Protein AF-A0A7G2CQ67-F1 (afdb_monomer)

Foldseek 3Di:
DDDLCPCVVVLVVLVVVLVVVVVVVVVVLVVVLVVCCVLQVLADADPPFDGCLLLVLVVDPQLVVLSVVLVVLVVPCVVCVVVNVVSSVVSNVVNVVSRVVLVVLQVVLCVLQVVCCVLQVLQDDGFASCLVVDPVNVVLSVVLVVCVVPCVVCVVVNVVSSVVNNVVRVVNVVVVVCLVDVDPCPPPPPPPPPDDDDDDDDDDDDDDDDDDDDDDDPDPPDRSDRRRPPPPVVVSVVSVVVSSVSSCPRCVVVCVVDVPPDDDDDDDDDDDDDDDDDDDD

Secondary structure (DSSP, 8-state):
---S-TTHHHHHHHHHHHHHHHHHHHHHHHHHHHHHHHH-TT--PPTTPPPTTTTTTTT-HHHHHHHHHHHHHTTSHHHHHHHHHHHHHHHHHHHHHHHHHHHHHHHHHHHHHHHHHHH-GGG-SS--TTGGG-HHHHHHHHHHHHHTTSTTTSHHHHHHHHHHHHHHHHHHHHHHHHHHS-------------------PPPPPP---PPP------------PPTT-----HHHHHHHHHHHHHHHTSHHHHTTT------------------------

pLDDT: mean 75.33, std 25.79, range [27.64, 98.69]

Organism: NCBI:txid59799

Solvent-accessible surface area (backbone atoms only — not comparable to full-atom values): 17373 Å² total; per-residue (Å²): 137,82,79,99,60,90,46,54,72,57,42,51,54,38,52,50,51,47,49,54,52,50,51,50,55,51,51,53,44,52,51,54,34,50,53,50,38,71,75,40,73,82,61,60,79,59,89,90,48,74,57,52,51,36,54,39,47,85,74,32,67,66,49,51,50,41,52,51,52,41,61,62,41,60,76,47,46,86,86,28,46,70,61,43,51,53,40,51,51,50,44,31,48,50,51,46,53,39,42,52,51,34,52,52,48,38,49,59,60,44,42,68,53,53,48,48,39,69,77,39,63,67,36,50,99,69,57,32,90,58,54,93,76,33,68,68,52,52,53,42,51,53,50,42,61,61,40,61,77,48,48,86,84,31,44,66,61,44,49,55,41,46,49,53,41,24,52,51,33,47,50,48,28,51,52,51,48,46,70,77,44,65,83,75,79,68,70,76,77,81,71,87,75,80,84,80,83,90,81,84,89,80,87,79,84,92,81,93,78,88,81,86,91,73,88,78,78,87,70,85,77,79,70,78,70,62,59,46,61,80,74,72,49,68,63,58,54,49,41,51,53,51,38,55,49,52,62,64,68,42,63,81,55,48,56,74,74,53,72,76,80,74,81,81,83,82,73,89,88,79,90,78,84,88,82,89,82,84,87,90,135

Sequence (281 aa):
MEDPVKNADEIKAVEEKLKDRADELADEKIHAEDEVLAKYPFVEKPRGAPMLPTLGVPEDEEFNKLAKQHDDLAQDPEKNAEALKAVEDAMNDRVRELADKAADDEQKAAEPQRELMREYPMCGVDPSPAIPRDAEFAELSGKRDALLTDPEKNADEIRDVEEAMHDRANELAARDKRRRRPSAHLKPKAADMSMVEDDEVAELPDEDGGLPDQPLKREAQETPCLAGTDMKDPYYEQLEALRDALIAEDPRQERARYPLRGGADEGPRRATQGRRREGGG

Mean predicted aligned error: 15.57 Å

Structure (mmCIF, N/CA/C/O backbone):
data_AF-A0A7G2CQ67-F1
#
_entry.id   AF-A0A7G2CQ67-F1
#
loop_
_atom_site.group_PDB
_atom_site.id
_atom_site.type_symbol
_atom_site.label_atom_id
_atom_site.label_alt_id
_atom_site.label_comp_id
_atom_site.label_asym_id
_atom_site.label_entity_id
_atom_site.label_seq_id
_atom_site.pdbx_PDB_ins_code
_atom_site.Cartn_x
_atom_site.Cartn_y
_atom_site.Cartn_z
_atom_site.occupancy
_atom_site.B_iso_or_equiv
_atom_site.auth_seq_id
_atom_site.auth_comp_id
_atom_site.auth_asym_id
_atom_site.auth_atom_id
_atom_site.pdbx_PDB_model_num
ATOM 1 N N . MET A 1 1 ? 33.902 -34.067 -12.176 1.00 35.59 1 MET A N 1
ATOM 2 C CA . MET A 1 1 ? 32.812 -33.198 -12.660 1.00 35.59 1 MET A CA 1
ATOM 3 C C . MET A 1 1 ? 31.756 -33.286 -11.576 1.00 35.59 1 MET A C 1
ATOM 5 O O . MET A 1 1 ? 31.107 -34.313 -11.490 1.00 35.59 1 MET A O 1
ATOM 9 N N . GLU A 1 2 ? 31.756 -32.346 -10.632 1.00 38.09 2 GLU A N 1
ATOM 10 C CA . GLU A 1 2 ? 30.784 -32.319 -9.526 1.00 38.09 2 GLU A CA 1
ATOM 11 C C . GLU A 1 2 ? 29.585 -31.454 -9.932 1.00 38.09 2 GLU A C 1
ATOM 13 O O . GLU A 1 2 ? 29.771 -30.412 -10.563 1.00 38.09 2 GLU A O 1
ATOM 18 N N . ASP A 1 3 ? 28.388 -31.933 -9.597 1.00 42.53 3 ASP A N 1
ATOM 19 C CA . ASP A 1 3 ? 27.072 -31.461 -10.038 1.00 42.53 3 ASP A CA 1
ATOM 20 C C . ASP A 1 3 ? 26.731 -29.991 -9.696 1.00 42.53 3 ASP A C 1
ATOM 22 O O . ASP A 1 3 ? 27.131 -29.480 -8.645 1.00 42.53 3 ASP A O 1
ATOM 26 N N . PRO A 1 4 ? 25.923 -29.306 -10.534 1.00 45.31 4 PRO A N 1
ATOM 27 C CA . PRO A 1 4 ? 25.616 -27.878 -10.422 1.00 45.31 4 PRO A CA 1
ATOM 28 C C . PRO A 1 4 ? 24.385 -27.563 -9.539 1.00 45.31 4 PRO A C 1
ATOM 30 O O . PRO A 1 4 ? 23.535 -26.777 -9.949 1.00 45.31 4 PRO A O 1
ATOM 33 N N . VAL A 1 5 ? 24.247 -28.185 -8.358 1.00 57.03 5 VAL A N 1
ATOM 34 C CA . VAL A 1 5 ? 23.017 -28.108 -7.525 1.00 57.03 5 VAL A CA 1
ATOM 35 C C . VAL A 1 5 ? 23.323 -28.094 -6.010 1.00 57.03 5 VAL A C 1
ATOM 37 O O . VAL A 1 5 ? 22.621 -28.721 -5.226 1.00 57.03 5 VAL A O 1
ATOM 40 N N . LYS A 1 6 ? 24.401 -27.444 -5.546 1.00 65.94 6 LYS A N 1
ATOM 41 C CA . LYS A 1 6 ? 24.837 -27.608 -4.137 1.00 65.94 6 LYS A CA 1
ATOM 42 C C . LYS A 1 6 ? 23.857 -27.038 -3.091 1.00 65.94 6 LYS A C 1
ATOM 44 O O . LYS A 1 6 ? 23.768 -27.617 -2.017 1.00 65.94 6 LYS A O 1
ATOM 49 N N . ASN A 1 7 ? 23.061 -26.016 -3.429 1.00 69.81 7 ASN A N 1
ATOM 50 C CA . ASN A 1 7 ? 22.185 -25.330 -2.462 1.00 69.81 7 ASN A CA 1
ATOM 51 C C . ASN A 1 7 ? 20.678 -25.518 -2.728 1.00 69.81 7 ASN A C 1
ATOM 53 O O . ASN A 1 7 ? 19.864 -24.896 -2.054 1.00 69.81 7 ASN A O 1
ATOM 57 N N . ALA A 1 8 ? 20.260 -26.331 -3.709 1.00 80.31 8 ALA A N 1
ATOM 58 C CA . ALA A 1 8 ? 18.844 -26.365 -4.109 1.00 80.31 8 ALA A CA 1
ATOM 59 C C . ALA A 1 8 ? 17.910 -26.894 -3.013 1.00 80.31 8 ALA A C 1
ATOM 61 O O . ALA A 1 8 ? 16.816 -26.359 -2.835 1.00 80.31 8 ALA A O 1
ATOM 62 N N . ASP A 1 9 ? 18.341 -27.912 -2.265 1.00 85.12 9 ASP A N 1
ATOM 63 C CA . ASP A 1 9 ? 17.561 -28.445 -1.146 1.00 85.12 9 ASP A CA 1
ATOM 64 C C . ASP A 1 9 ? 17.455 -27.422 -0.002 1.00 85.12 9 ASP A C 1
ATOM 66 O O . ASP A 1 9 ? 16.394 -27.283 0.606 1.00 85.12 9 ASP A O 1
ATOM 70 N N . GLU A 1 10 ? 18.520 -26.654 0.249 1.00 85.12 10 GLU A N 1
ATOM 71 C CA . GLU A 1 10 ? 18.540 -25.595 1.265 1.00 85.12 10 GLU A CA 1
ATOM 72 C C . GLU A 1 10 ? 17.666 -24.404 0.864 1.00 85.12 10 GLU A C 1
ATOM 74 O O . GLU A 1 10 ? 16.864 -23.938 1.671 1.00 85.12 10 GLU A O 1
ATOM 79 N N . ILE A 1 11 ? 17.750 -23.962 -0.396 1.00 82.38 11 ILE A N 1
ATOM 80 C CA . ILE A 1 11 ? 16.884 -22.912 -0.950 1.00 82.38 11 ILE A CA 1
ATOM 81 C C . ILE A 1 11 ? 15.423 -23.331 -0.808 1.00 82.38 11 ILE A C 1
ATOM 83 O O . ILE A 1 11 ? 14.623 -22.571 -0.271 1.00 82.38 11 ILE A O 1
ATOM 87 N N . LYS A 1 12 ? 15.084 -24.561 -1.207 1.00 88.12 12 LYS A N 1
ATOM 88 C CA . LYS A 1 12 ? 13.719 -25.077 -1.091 1.00 88.12 12 LYS A CA 1
ATOM 89 C C . LYS A 1 12 ? 13.241 -25.119 0.363 1.00 88.12 12 LYS A C 1
ATOM 91 O O . LYS A 1 12 ? 12.097 -24.771 0.635 1.00 88.12 12 LYS A O 1
ATOM 96 N N . ALA A 1 13 ? 14.102 -25.522 1.296 1.00 90.50 13 ALA A N 1
ATOM 97 C CA . ALA A 1 13 ? 13.762 -25.540 2.716 1.00 90.50 13 ALA A CA 1
ATOM 98 C C . ALA A 1 13 ? 13.526 -24.127 3.279 1.00 90.50 13 ALA A C 1
ATOM 100 O O . ALA A 1 13 ? 12.645 -23.937 4.116 1.00 90.50 13 ALA A O 1
ATOM 101 N N . VAL A 1 14 ? 14.294 -23.126 2.835 1.00 88.62 14 VAL A N 1
ATOM 102 C CA . VAL A 1 14 ? 14.071 -21.721 3.217 1.00 88.62 14 VAL A CA 1
ATOM 103 C C . VAL A 1 14 ? 12.793 -21.173 2.576 1.00 88.62 14 VAL A C 1
ATOM 105 O O . VAL A 1 14 ? 12.040 -20.473 3.244 1.00 88.62 14 VAL A O 1
ATOM 108 N N . GLU A 1 15 ? 12.503 -21.525 1.323 1.00 87.25 15 GLU A N 1
ATOM 109 C CA . GLU A 1 15 ? 11.255 -21.154 0.642 1.00 87.25 15 GLU A CA 1
ATOM 110 C C . GLU A 1 15 ? 10.010 -21.754 1.312 1.00 87.25 15 GLU A C 1
ATOM 112 O O . GLU A 1 15 ? 9.002 -21.061 1.429 1.00 87.25 15 GLU A O 1
ATOM 117 N N . GLU A 1 16 ? 10.072 -23.000 1.798 1.00 90.75 16 GLU A N 1
ATOM 118 C CA . GLU A 1 16 ? 8.996 -23.580 2.618 1.00 90.75 16 GLU A CA 1
ATOM 119 C C . GLU A 1 16 ? 8.790 -22.782 3.908 1.00 90.75 16 GLU A C 1
ATOM 121 O O . GLU A 1 16 ? 7.665 -22.390 4.194 1.00 90.75 16 GLU A O 1
ATOM 126 N N . LYS A 1 17 ? 9.864 -22.434 4.628 1.00 90.12 17 LYS A N 1
ATOM 127 C CA . LYS A 1 17 ? 9.758 -21.606 5.844 1.00 90.12 17 LYS A CA 1
ATOM 128 C C . LYS A 1 17 ? 9.200 -20.212 5.574 1.00 90.12 17 LYS A C 1
ATOM 130 O O . LYS A 1 17 ? 8.448 -19.695 6.391 1.00 90.12 17 LYS A O 1
ATOM 135 N N . LEU A 1 18 ? 9.576 -19.595 4.452 1.00 86.75 18 LEU A N 1
ATOM 136 C CA . LEU A 1 18 ? 9.012 -18.311 4.030 1.00 86.75 18 LEU A CA 1
ATOM 137 C C . LEU A 1 18 ? 7.510 -18.436 3.796 1.00 86.75 18 LEU A C 1
ATOM 139 O O . LEU A 1 18 ? 6.750 -17.583 4.241 1.00 86.75 18 LEU A O 1
ATOM 143 N N . LYS A 1 19 ? 7.077 -19.507 3.127 1.00 86.50 19 LYS A N 1
ATOM 144 C CA . LYS A 1 19 ? 5.658 -19.761 2.900 1.00 86.50 19 LYS A CA 1
ATOM 145 C C . LYS A 1 19 ? 4.912 -19.985 4.216 1.00 86.50 19 LYS A C 1
ATOM 147 O O . LYS A 1 19 ? 3.903 -19.327 4.433 1.00 86.50 19 LYS A O 1
ATOM 152 N N . ASP A 1 20 ? 5.425 -20.852 5.085 1.00 91.00 20 ASP A N 1
ATOM 153 C CA . ASP A 1 20 ? 4.810 -21.132 6.384 1.00 91.00 20 ASP A CA 1
ATOM 154 C C . ASP A 1 20 ? 4.690 -19.843 7.215 1.00 91.00 20 ASP A C 1
ATOM 156 O O . ASP A 1 20 ? 3.624 -19.553 7.750 1.00 91.00 20 ASP A O 1
ATOM 160 N N . ARG A 1 21 ? 5.736 -19.001 7.241 1.00 90.56 21 ARG A N 1
ATOM 161 C CA . ARG A 1 21 ? 5.689 -17.709 7.943 1.00 90.56 21 ARG A CA 1
ATOM 162 C C . ARG A 1 21 ? 4.703 -16.726 7.307 1.00 90.56 21 ARG A C 1
ATOM 164 O O . ARG A 1 21 ? 4.068 -15.961 8.024 1.00 90.56 21 ARG A O 1
ATOM 171 N N . ALA A 1 22 ? 4.565 -16.724 5.982 1.00 86.62 22 ALA A N 1
ATOM 172 C CA . ALA A 1 22 ? 3.570 -15.895 5.306 1.00 86.62 22 ALA A CA 1
ATOM 173 C C . ALA A 1 22 ? 2.136 -16.326 5.654 1.00 86.62 22 ALA A C 1
ATOM 175 O O . ALA A 1 22 ? 1.288 -15.461 5.876 1.00 86.62 22 ALA A O 1
ATOM 176 N N . ASP A 1 23 ? 1.883 -17.635 5.732 1.00 86.25 23 ASP A N 1
ATOM 177 C CA . ASP A 1 23 ? 0.590 -18.188 6.146 1.00 86.25 23 ASP A CA 1
ATOM 178 C C . ASP A 1 23 ? 0.301 -17.828 7.622 1.00 86.25 23 ASP A C 1
ATOM 180 O O . ASP A 1 23 ? -0.772 -17.308 7.923 1.00 86.25 23 ASP A O 1
ATOM 184 N N . GLU A 1 24 ? 1.284 -17.968 8.522 1.00 90.31 24 GLU A N 1
ATOM 185 C CA . GLU A 1 24 ? 1.169 -17.527 9.925 1.00 90.31 24 GLU A CA 1
ATOM 186 C C . GLU A 1 24 ? 0.834 -16.033 10.046 1.00 90.31 24 GLU A C 1
ATOM 188 O O . GLU A 1 24 ? -0.078 -15.659 10.778 1.00 90.31 24 GLU A O 1
ATOM 193 N N . LEU A 1 25 ? 1.538 -15.165 9.311 1.00 88.56 25 LEU A N 1
ATOM 194 C CA . LEU A 1 25 ? 1.291 -13.719 9.326 1.00 88.56 25 LEU A CA 1
ATOM 195 C C . LEU A 1 25 ? -0.100 -13.361 8.782 1.00 88.56 25 LEU A C 1
ATOM 197 O O . LEU A 1 25 ? -0.711 -12.386 9.228 1.00 88.56 25 LEU A O 1
ATOM 201 N N . ALA A 1 26 ? -0.606 -14.118 7.806 1.00 88.56 26 ALA A N 1
ATOM 202 C CA . ALA A 1 26 ? -1.959 -13.934 7.298 1.00 88.56 26 ALA A CA 1
ATOM 203 C C . ALA A 1 26 ? -3.002 -14.305 8.364 1.00 88.56 26 ALA A C 1
ATOM 205 O O . ALA A 1 26 ? -3.930 -13.527 8.595 1.00 88.56 26 ALA A O 1
ATOM 206 N N . ASP A 1 27 ? -2.812 -15.431 9.054 1.00 91.62 27 ASP A N 1
ATOM 207 C CA . ASP A 1 27 ? -3.679 -15.862 10.153 1.00 91.62 27 ASP A CA 1
ATOM 208 C C . ASP A 1 27 ? -3.632 -14.873 11.331 1.00 91.62 27 ASP A C 1
ATOM 210 O O . ASP A 1 27 ? -4.679 -14.506 11.863 1.00 91.62 27 ASP A O 1
ATOM 214 N N . GLU A 1 28 ? -2.450 -14.359 11.694 1.00 91.94 28 GLU A N 1
ATOM 215 C CA . GLU A 1 28 ? -2.284 -13.308 12.711 1.00 91.94 28 GLU A CA 1
ATOM 216 C C . GLU A 1 28 ? -3.112 -12.055 12.365 1.00 91.94 28 GLU A C 1
ATOM 218 O O . GLU A 1 28 ? -3.808 -11.510 13.225 1.00 91.94 28 GLU A O 1
ATOM 223 N N . LYS A 1 29 ? -3.106 -11.619 11.096 1.00 90.62 29 LYS A N 1
ATOM 224 C CA . LYS A 1 29 ? -3.916 -10.475 10.639 1.00 90.62 29 LYS A CA 1
ATOM 225 C C . LYS A 1 29 ? -5.416 -10.760 10.663 1.00 90.62 29 LYS A C 1
ATOM 227 O O . LYS A 1 29 ? -6.188 -9.869 11.009 1.00 90.62 29 LYS A O 1
ATOM 232 N N . ILE A 1 30 ? -5.838 -11.970 10.299 1.00 94.06 30 ILE A N 1
ATOM 233 C CA . ILE A 1 30 ? -7.250 -12.369 10.379 1.00 94.06 30 ILE A CA 1
ATOM 234 C C . ILE A 1 30 ? -7.710 -12.353 11.835 1.00 94.06 30 ILE A C 1
ATOM 236 O O . ILE A 1 30 ? -8.715 -11.719 12.149 1.00 94.06 30 ILE A O 1
ATOM 240 N N . HIS A 1 31 ? -6.937 -12.964 12.730 1.00 94.88 31 HIS A N 1
ATOM 241 C CA . HIS A 1 31 ? -7.246 -12.983 14.154 1.00 94.88 31 HIS A CA 1
ATOM 242 C C . HIS A 1 31 ? -7.296 -11.580 14.762 1.00 94.88 31 HIS A C 1
ATOM 244 O O . HIS A 1 31 ? -8.241 -11.274 15.484 1.00 94.88 31 HIS A O 1
ATOM 250 N N . ALA A 1 32 ? -6.344 -10.706 14.433 1.00 93.94 32 ALA A N 1
ATOM 251 C CA . ALA A 1 32 ? -6.354 -9.332 14.924 1.00 93.94 32 ALA A CA 1
ATOM 252 C C . ALA A 1 32 ? -7.574 -8.531 14.421 1.00 93.94 32 ALA A C 1
ATOM 254 O O . ALA A 1 32 ? -8.130 -7.728 15.170 1.00 93.94 32 ALA A O 1
ATOM 255 N N . GLU A 1 33 ? -8.035 -8.749 13.183 1.00 95.88 33 GLU A N 1
ATOM 256 C CA . GLU A 1 33 ? -9.277 -8.127 12.699 1.00 95.88 33 GLU A CA 1
ATOM 257 C C . GLU A 1 33 ? -10.510 -8.679 13.427 1.00 95.88 33 GLU A C 1
ATOM 259 O O . GLU A 1 33 ? -11.343 -7.900 13.896 1.00 95.88 33 GLU A O 1
ATOM 264 N N . ASP A 1 34 ? -10.597 -10.001 13.585 1.00 96.94 34 ASP A N 1
ATOM 265 C CA . ASP A 1 34 ? -11.690 -10.659 14.302 1.00 96.94 34 ASP A CA 1
ATOM 266 C C . ASP A 1 34 ? -11.777 -10.197 15.765 1.00 96.94 34 ASP A C 1
ATOM 268 O O . ASP A 1 34 ? -12.876 -9.979 16.274 1.00 96.94 34 ASP A O 1
ATOM 272 N N . GLU A 1 35 ? -10.645 -9.997 16.448 1.00 97.00 35 GLU A N 1
ATOM 273 C CA . GLU A 1 35 ? -10.606 -9.481 17.822 1.00 97.00 35 GLU A CA 1
ATOM 274 C C . GLU A 1 35 ? -11.174 -8.059 17.925 1.00 97.00 35 GLU A C 1
ATOM 276 O O . GLU A 1 35 ? -11.986 -7.779 18.816 1.00 97.00 35 GLU A O 1
ATOM 281 N N . VAL A 1 36 ? -10.798 -7.169 16.998 1.00 97.00 36 VAL A N 1
ATOM 282 C CA . VAL A 1 36 ? -11.329 -5.799 16.951 1.00 97.00 36 VAL A CA 1
ATOM 283 C C . VAL A 1 36 ? -12.834 -5.820 16.695 1.00 97.00 36 VAL A C 1
ATOM 285 O O . VAL A 1 36 ? -13.577 -5.154 17.415 1.00 97.00 36 VAL A O 1
ATOM 288 N N . LEU A 1 37 ? -13.306 -6.609 15.726 1.00 96.94 37 LEU A N 1
ATOM 289 C CA . LEU A 1 37 ? -14.727 -6.680 15.369 1.00 96.94 37 LEU A CA 1
ATOM 290 C C . LEU A 1 37 ? -15.576 -7.402 16.423 1.00 96.94 37 LEU A C 1
ATOM 292 O O . LEU A 1 37 ? -16.738 -7.049 16.626 1.00 96.94 37 LEU A O 1
ATOM 296 N N . ALA A 1 38 ? -15.015 -8.381 17.134 1.00 97.69 38 ALA A N 1
ATOM 297 C CA . ALA A 1 38 ? -15.691 -9.036 18.248 1.00 97.69 38 ALA A CA 1
ATOM 298 C C . ALA A 1 38 ? -15.908 -8.071 19.421 1.00 97.69 38 ALA A C 1
ATOM 300 O O . ALA A 1 38 ? -16.958 -8.115 20.067 1.00 97.69 38 ALA A O 1
ATOM 301 N N . LYS A 1 39 ? -14.931 -7.194 19.694 1.00 97.38 39 LYS A N 1
ATOM 302 C CA . LYS A 1 39 ? -15.038 -6.185 20.754 1.00 97.38 39 LYS A CA 1
ATOM 303 C C . LYS A 1 39 ? -15.892 -4.987 20.330 1.00 97.38 39 LYS A C 1
ATOM 305 O O . LYS A 1 39 ? -16.696 -4.501 21.123 1.00 97.38 39 LYS A O 1
ATOM 310 N N . TYR A 1 40 ? -15.753 -4.550 19.082 1.00 97.81 40 TYR A N 1
ATOM 311 C CA . TYR A 1 40 ? -16.398 -3.363 18.525 1.00 97.81 40 TYR A CA 1
ATOM 312 C C . TYR A 1 40 ? -17.164 -3.706 17.235 1.00 97.81 40 TYR A C 1
ATOM 314 O O . TYR A 1 40 ? -16.739 -3.340 16.140 1.00 97.81 40 TYR A O 1
ATOM 322 N N . PRO A 1 41 ? -18.328 -4.378 17.332 1.00 97.12 41 PRO A N 1
ATOM 323 C CA . PRO A 1 41 ? -19.070 -4.871 16.164 1.00 97.12 41 PRO A CA 1
ATOM 324 C C . PRO A 1 41 ? -19.684 -3.771 15.283 1.00 97.12 41 PRO A C 1
ATOM 326 O O . PRO A 1 41 ? -20.178 -4.066 14.199 1.00 97.12 41 PRO A O 1
ATOM 329 N N . PHE A 1 42 ? -19.686 -2.516 15.744 1.00 97.06 42 PHE A N 1
ATOM 330 C CA . PHE A 1 42 ? -20.116 -1.338 14.979 1.00 97.06 42 PHE A CA 1
ATOM 331 C C . PHE A 1 42 ? -18.997 -0.744 14.110 1.00 97.06 42 PHE A C 1
ATOM 333 O O . PHE A 1 42 ? -19.259 0.190 13.352 1.00 97.06 42 PHE A O 1
ATOM 340 N N . VAL A 1 43 ? -17.753 -1.218 14.253 1.00 97.81 43 VAL A N 1
ATOM 341 C CA . VAL A 1 43 ? -16.630 -0.747 13.440 1.00 97.81 43 VAL A CA 1
ATOM 342 C C . VAL A 1 43 ? -16.767 -1.319 12.035 1.00 97.81 43 VAL A C 1
ATOM 344 O O . VAL A 1 43 ? -16.767 -2.530 11.824 1.00 97.81 43 VAL A O 1
ATOM 347 N N . GLU A 1 44 ? -16.875 -0.427 11.060 1.00 94.25 44 GLU A N 1
ATOM 348 C CA . GLU A 1 44 ? -17.050 -0.745 9.656 1.00 94.25 44 GLU A CA 1
ATOM 349 C C . GLU A 1 44 ? -15.792 -0.398 8.867 1.00 94.25 44 GLU A C 1
ATOM 351 O O . GLU A 1 44 ? -15.341 0.747 8.800 1.00 94.25 44 GLU A O 1
ATOM 356 N N . LYS A 1 45 ? -15.255 -1.406 8.185 1.00 92.38 45 LYS A N 1
ATOM 357 C CA . LYS A 1 45 ? -14.143 -1.236 7.258 1.00 92.38 45 LYS A CA 1
ATOM 358 C C . LYS A 1 45 ? -14.654 -0.712 5.909 1.00 92.38 45 LYS A C 1
ATOM 360 O O . LYS A 1 45 ? -15.512 -1.366 5.303 1.00 92.38 45 LYS A O 1
ATOM 365 N N . PRO A 1 46 ? -14.119 0.402 5.375 1.00 93.31 46 PRO A N 1
ATOM 366 C CA . PRO A 1 46 ? -14.524 0.910 4.071 1.00 93.31 46 PRO A CA 1
ATOM 367 C C . PRO A 1 46 ? -14.379 -0.144 2.967 1.00 93.31 46 PRO A C 1
ATOM 369 O O . PRO A 1 46 ? -13.457 -0.969 2.953 1.00 93.31 46 PRO A O 1
ATOM 372 N N . ARG A 1 47 ? -15.312 -0.135 2.009 1.00 91.44 47 ARG A N 1
ATOM 373 C CA . ARG A 1 47 ? -15.293 -1.091 0.898 1.00 91.44 47 ARG A CA 1
ATOM 374 C C . ARG A 1 47 ? -14.041 -0.871 0.049 1.00 91.44 47 ARG A C 1
ATOM 376 O O . ARG A 1 47 ? -13.833 0.216 -0.469 1.00 91.44 47 ARG A O 1
ATOM 383 N N . GLY A 1 48 ? -13.267 -1.934 -0.150 1.00 90.25 48 GLY A N 1
ATOM 384 C CA . GLY A 1 48 ? -12.016 -1.885 -0.910 1.00 90.25 48 GLY A CA 1
ATOM 385 C C . GLY A 1 48 ? -10.790 -1.512 -0.076 1.00 90.25 48 GLY A C 1
ATOM 386 O O . GLY A 1 48 ? -9.685 -1.690 -0.568 1.00 90.25 48 GLY A O 1
ATOM 387 N N . ALA A 1 49 ? -10.961 -1.082 1.180 1.00 93.44 49 ALA A N 1
ATOM 388 C CA . ALA A 1 49 ? -9.832 -0.842 2.070 1.00 93.44 49 ALA A CA 1
ATOM 389 C C . ALA A 1 49 ? -9.173 -2.164 2.523 1.00 93.44 49 ALA A C 1
ATOM 391 O O . ALA A 1 49 ? -9.885 -3.173 2.692 1.00 93.44 49 ALA A O 1
ATOM 392 N N . PRO A 1 50 ? -7.848 -2.166 2.769 1.00 93.44 50 PRO A N 1
ATOM 393 C CA . PRO A 1 50 ? -7.143 -3.261 3.433 1.00 93.44 50 PRO A CA 1
ATOM 394 C C . PRO A 1 50 ? -7.742 -3.620 4.796 1.00 93.44 50 PRO A C 1
ATOM 396 O O . PRO A 1 50 ? -8.523 -2.852 5.348 1.00 93.44 50 PRO A O 1
ATOM 399 N N . MET A 1 51 ? -7.364 -4.786 5.328 1.00 94.50 51 MET A N 1
ATOM 400 C CA . MET A 1 51 ? -7.747 -5.281 6.661 1.00 94.50 51 MET A CA 1
ATOM 401 C C . MET A 1 51 ? -7.445 -4.268 7.775 1.00 94.50 51 MET A C 1
ATOM 403 O O . MET A 1 51 ? -6.462 -3.534 7.667 1.00 94.50 51 MET A O 1
ATOM 407 N N . LEU A 1 52 ? -8.227 -4.252 8.863 1.00 96.12 52 LEU A N 1
ATOM 408 C CA . LEU A 1 52 ? -8.042 -3.280 9.961 1.00 96.12 52 LEU A CA 1
ATOM 409 C C . LEU A 1 52 ? -6.605 -3.288 10.536 1.00 96.12 52 LEU A C 1
ATOM 411 O O . LEU A 1 52 ? -6.033 -2.208 10.692 1.00 96.12 52 LEU A O 1
ATOM 415 N N . PRO A 1 53 ? -5.952 -4.449 10.752 1.00 94.56 53 PRO A N 1
ATOM 416 C CA . PRO A 1 53 ? -4.548 -4.496 11.175 1.00 94.56 53 PRO A CA 1
ATOM 417 C C . PRO A 1 53 ? -3.567 -4.007 10.106 1.00 94.56 53 PRO A C 1
ATOM 419 O O . PRO A 1 53 ? -2.512 -3.477 10.420 1.00 94.56 53 PRO A O 1
ATOM 422 N N . THR A 1 54 ? -3.910 -4.144 8.823 1.00 93.06 54 THR A N 1
ATOM 423 C CA . THR A 1 54 ? -3.092 -3.586 7.728 1.00 93.06 54 THR A CA 1
ATOM 424 C C . THR A 1 54 ? -3.227 -2.062 7.676 1.00 93.06 54 THR A C 1
ATOM 426 O O . THR A 1 54 ? -2.271 -1.375 7.350 1.00 93.06 54 THR A O 1
ATOM 429 N N . LEU A 1 55 ? -4.374 -1.511 8.074 1.00 94.19 55 LEU A N 1
ATOM 430 C CA . LEU A 1 55 ? -4.552 -0.071 8.275 1.00 94.19 55 LEU A CA 1
ATOM 431 C C . LEU A 1 55 ? -3.891 0.454 9.567 1.00 94.19 55 LEU A C 1
ATOM 433 O O . LEU A 1 55 ? -3.917 1.660 9.802 1.00 94.19 55 LEU A O 1
ATOM 437 N N . GLY A 1 56 ? -3.322 -0.423 10.404 1.00 94.50 56 GLY A N 1
ATOM 438 C CA . GLY A 1 56 ? -2.733 -0.065 11.699 1.00 94.50 56 GLY A CA 1
ATOM 439 C C . GLY A 1 56 ? -3.761 0.318 12.766 1.00 94.50 56 GLY A C 1
ATOM 440 O O . GLY A 1 56 ? -3.425 1.016 13.716 1.00 94.50 56 GLY A O 1
ATOM 441 N N . VAL A 1 57 ? -5.027 -0.089 12.607 1.00 95.88 57 VAL A N 1
ATOM 442 C CA . VAL A 1 57 ? -6.111 0.237 13.553 1.00 95.88 57 VAL A CA 1
ATOM 443 C C . VAL A 1 57 ? -5.834 -0.271 14.977 1.00 95.88 57 VAL A C 1
ATOM 445 O O . VAL A 1 57 ? -6.065 0.500 15.908 1.00 95.88 57 VAL A O 1
ATOM 448 N N . PRO A 1 58 ? -5.333 -1.508 15.198 1.00 93.62 58 PRO A N 1
ATOM 449 C CA . PRO A 1 58 ? -5.014 -1.981 16.547 1.00 93.62 58 PRO A CA 1
ATOM 450 C C . PRO A 1 58 ? -3.945 -1.129 17.250 1.00 93.62 58 PRO A C 1
ATOM 452 O O . PRO A 1 58 ? -3.993 -0.960 18.469 1.00 93.62 58 PRO A O 1
ATOM 455 N N . GLU A 1 59 ? -3.000 -0.560 16.499 1.00 94.19 59 GLU A N 1
ATOM 456 C CA . GLU A 1 59 ? -1.904 0.266 17.014 1.00 94.19 59 GLU A CA 1
ATOM 457 C C . GLU A 1 59 ? -2.223 1.771 17.036 1.00 94.19 59 GLU A C 1
ATOM 459 O O . GLU A 1 59 ? -1.504 2.537 17.681 1.00 94.19 59 GLU A O 1
ATOM 464 N N . ASP A 1 60 ? -3.289 2.219 16.366 1.00 97.75 60 ASP A N 1
ATOM 465 C CA . ASP A 1 60 ? -3.623 3.638 16.243 1.00 97.75 60 ASP A CA 1
ATOM 466 C C . ASP A 1 60 ? -3.999 4.245 17.604 1.00 97.75 60 ASP A C 1
ATOM 468 O O . ASP A 1 60 ? -4.939 3.824 18.285 1.00 97.75 60 ASP A O 1
ATOM 472 N N . GLU A 1 61 ? -3.242 5.259 18.028 1.00 98.00 61 GLU A N 1
ATOM 473 C CA . GLU A 1 61 ? -3.403 5.876 19.349 1.00 98.00 61 GLU A CA 1
ATOM 474 C C . GLU A 1 61 ? -4.770 6.555 19.515 1.00 98.00 61 GLU A C 1
ATOM 476 O O . GLU A 1 61 ? -5.356 6.541 20.602 1.00 98.00 61 GLU A O 1
ATOM 481 N N . GLU A 1 62 ? -5.286 7.160 18.443 1.00 98.06 62 GLU A N 1
ATOM 482 C CA . GLU A 1 62 ? -6.561 7.872 18.453 1.00 98.06 62 GLU A CA 1
ATOM 483 C C . GLU A 1 62 ? -7.736 6.895 18.521 1.00 98.06 62 GLU A C 1
ATOM 485 O O . GLU A 1 62 ? -8.602 7.046 19.388 1.00 98.06 62 GLU A O 1
ATOM 490 N N . PHE A 1 63 ? -7.716 5.839 17.706 1.00 98.38 63 PHE A N 1
ATOM 491 C CA . PHE A 1 63 ? -8.672 4.742 17.784 1.00 98.38 63 PHE A CA 1
ATOM 492 C C . PHE A 1 63 ? -8.679 4.112 19.179 1.00 98.38 63 PHE A C 1
ATOM 494 O O . PHE A 1 63 ? -9.738 3.990 19.787 1.00 98.38 63 PHE A O 1
ATOM 501 N N . ASN A 1 64 ? -7.510 3.800 19.748 1.00 98.25 64 ASN A N 1
ATOM 502 C CA . ASN A 1 64 ? -7.406 3.216 21.088 1.00 98.25 64 ASN A CA 1
ATOM 503 C C . ASN A 1 64 ? -7.933 4.143 22.197 1.00 98.25 64 ASN A C 1
ATOM 505 O O . ASN A 1 64 ? -8.527 3.689 23.182 1.00 98.25 64 ASN A O 1
ATOM 509 N N . LYS A 1 65 ? -7.761 5.460 22.049 1.00 98.62 65 LYS A N 1
ATOM 510 C CA . LYS A 1 65 ? -8.338 6.445 22.970 1.00 98.62 65 LYS A CA 1
ATOM 511 C C . LYS A 1 65 ? -9.867 6.472 22.883 1.00 98.62 65 LYS A C 1
ATOM 513 O O . LYS A 1 65 ? -10.523 6.516 23.926 1.00 98.62 65 LYS A O 1
ATOM 518 N N . LEU A 1 66 ? -10.423 6.439 21.673 1.00 98.62 66 LEU A N 1
ATOM 519 C CA . LEU A 1 66 ? -11.869 6.385 21.442 1.00 98.62 66 LEU A CA 1
ATOM 520 C C . LEU A 1 66 ? -12.463 5.058 21.934 1.00 98.62 66 LEU A C 1
ATOM 522 O O . LEU A 1 66 ? -13.472 5.067 22.630 1.00 98.62 66 LEU A O 1
ATOM 526 N N . ALA A 1 67 ? -11.783 3.944 21.675 1.00 98.19 67 ALA A N 1
ATOM 527 C CA . ALA A 1 67 ? -12.131 2.609 22.150 1.00 98.19 67 ALA A CA 1
ATOM 528 C C . ALA A 1 67 ? -12.225 2.556 23.684 1.00 98.19 67 ALA A C 1
ATOM 530 O O . ALA A 1 67 ? -13.192 2.039 24.240 1.00 98.19 67 ALA A O 1
ATOM 531 N N . LYS A 1 68 ? -11.274 3.180 24.390 1.00 98.50 68 LYS A N 1
ATOM 532 C CA . LYS A 1 68 ? -11.339 3.314 25.852 1.00 98.50 68 LYS A CA 1
ATOM 533 C C . LYS A 1 68 ? -12.523 4.172 26.312 1.00 98.50 68 LYS A C 1
ATOM 535 O O . LYS A 1 68 ? -13.184 3.830 27.287 1.00 98.50 68 LYS A O 1
ATOM 540 N N . GLN A 1 69 ? -12.789 5.286 25.630 1.00 98.44 69 GLN A N 1
ATOM 541 C CA . GLN A 1 69 ? -13.943 6.134 25.937 1.00 98.44 69 GLN A CA 1
ATOM 542 C C . GLN A 1 69 ? -15.267 5.386 25.709 1.00 98.44 69 GLN A C 1
ATOM 544 O O . GLN A 1 69 ? -16.195 5.543 26.502 1.00 98.44 69 GLN A O 1
ATOM 549 N N . HIS A 1 70 ? -15.353 4.570 24.657 1.00 98.50 70 HIS A N 1
ATOM 550 C CA . HIS A 1 70 ? -16.491 3.688 24.400 1.00 98.50 70 HIS A CA 1
ATOM 551 C C . HIS A 1 70 ? -16.673 2.678 25.536 1.00 98.50 70 HIS A C 1
ATOM 553 O O . HIS A 1 70 ? -17.751 2.646 26.126 1.00 98.50 70 HIS A O 1
ATOM 559 N N . ASP A 1 71 ? -15.609 1.960 25.919 1.00 98.38 71 ASP A N 1
ATOM 560 C CA . ASP A 1 71 ? -15.629 0.983 27.017 1.00 98.38 71 ASP A CA 1
ATOM 561 C C . ASP A 1 71 ? -16.135 1.611 28.340 1.00 98.38 71 ASP A C 1
ATOM 563 O O . ASP A 1 71 ? -16.919 0.997 29.069 1.00 98.38 71 ASP A O 1
ATOM 567 N N . ASP A 1 72 ? -15.728 2.850 28.647 1.00 98.31 72 ASP A N 1
ATOM 568 C CA . ASP A 1 72 ? -16.175 3.584 29.840 1.00 98.31 72 ASP A CA 1
ATOM 569 C C . ASP A 1 72 ? -17.664 3.982 29.755 1.00 98.31 72 ASP A C 1
ATOM 571 O O . ASP A 1 72 ? -18.415 3.821 30.721 1.00 98.31 72 ASP A O 1
ATOM 575 N N . LEU A 1 73 ? -18.121 4.481 28.599 1.00 98.06 73 LEU A N 1
ATOM 576 C CA . LEU A 1 73 ? -19.519 4.877 28.384 1.00 98.06 73 LEU A CA 1
ATOM 577 C C . LEU A 1 73 ? -20.471 3.672 28.352 1.00 98.06 73 LEU A C 1
ATOM 579 O O . LEU A 1 73 ? -21.613 3.780 28.814 1.00 98.06 73 LEU A O 1
ATOM 583 N N . ALA A 1 74 ? -20.000 2.524 27.861 1.00 96.94 74 ALA A N 1
ATOM 584 C CA . ALA A 1 74 ? -20.764 1.286 27.734 1.00 96.94 74 ALA A CA 1
ATOM 585 C C . ALA A 1 74 ? -21.150 0.661 29.088 1.00 96.94 74 ALA A C 1
ATOM 587 O O . ALA A 1 74 ? -21.988 -0.240 29.129 1.00 96.94 74 ALA A O 1
ATOM 588 N N . GLN A 1 75 ? -20.601 1.155 30.205 1.00 97.31 75 GLN A N 1
ATOM 589 C CA . GLN A 1 75 ? -20.994 0.732 31.555 1.00 97.31 75 GLN A CA 1
ATOM 590 C C . GLN A 1 75 ? -22.427 1.158 31.932 1.00 97.31 75 GLN A C 1
ATOM 592 O O . GLN A 1 75 ? -23.056 0.495 32.757 1.00 97.31 75 GLN A O 1
ATOM 597 N N . ASP A 1 76 ? -22.953 2.241 31.344 1.00 96.94 76 ASP A N 1
ATOM 598 C CA . ASP A 1 76 ? -24.338 2.713 31.538 1.00 96.94 76 ASP A CA 1
ATOM 599 C C . ASP A 1 76 ? -24.941 3.193 30.197 1.00 96.94 76 ASP A C 1
ATOM 601 O O . ASP A 1 76 ? -25.067 4.398 29.944 1.00 96.94 76 ASP A O 1
ATOM 605 N N . PRO A 1 77 ? -25.283 2.257 29.290 1.00 94.69 77 PRO A N 1
ATOM 606 C CA . PRO A 1 77 ? -25.603 2.582 27.902 1.00 94.69 77 PRO A CA 1
ATOM 607 C C . PRO A 1 77 ? -26.926 3.336 27.745 1.00 94.69 77 PRO A C 1
ATOM 609 O O . PRO A 1 77 ? -27.066 4.140 26.827 1.00 94.69 77 PRO A O 1
ATOM 612 N N . GLU A 1 78 ? -27.890 3.136 28.649 1.00 96.06 78 GLU A N 1
ATOM 613 C CA . GLU A 1 78 ? -29.179 3.837 28.602 1.00 96.06 78 GLU A CA 1
ATOM 614 C C . GLU A 1 78 ? -29.013 5.342 28.843 1.00 96.06 78 GLU A C 1
ATOM 616 O O . GLU A 1 78 ? -29.657 6.153 28.177 1.00 96.06 78 GLU A O 1
ATOM 621 N N . LYS A 1 79 ? -28.126 5.730 29.770 1.00 97.06 79 LYS A N 1
ATOM 622 C CA . LYS A 1 79 ? -27.841 7.146 30.049 1.00 97.06 79 LYS A CA 1
ATOM 623 C C . LYS A 1 79 ? -26.873 7.763 29.050 1.00 97.06 79 LYS A C 1
ATOM 625 O O . LYS A 1 79 ? -26.933 8.968 28.820 1.00 97.06 79 LYS A O 1
ATOM 630 N N . ASN A 1 80 ? -26.003 6.944 28.466 1.00 97.38 80 ASN A N 1
ATOM 631 C CA . ASN A 1 80 ? -24.929 7.391 27.587 1.00 97.38 80 ASN A CA 1
ATOM 632 C C . ASN A 1 80 ? -25.233 7.192 26.097 1.00 97.38 80 ASN A C 1
ATOM 634 O O . ASN A 1 80 ? -24.329 7.360 25.289 1.00 97.38 80 ASN A O 1
ATOM 638 N N . ALA A 1 81 ? -26.468 6.866 25.707 1.00 97.75 81 ALA A N 1
ATOM 639 C CA . ALA A 1 81 ? -26.808 6.468 24.337 1.00 97.75 81 ALA A CA 1
ATOM 640 C C . ALA A 1 81 ? -26.320 7.448 23.249 1.00 97.75 81 ALA A C 1
ATOM 642 O O . ALA A 1 81 ? -25.728 7.025 22.258 1.00 97.75 81 ALA A O 1
ATOM 643 N N . GLU A 1 82 ? -26.519 8.759 23.432 1.00 98.00 82 GLU A N 1
ATOM 644 C CA . GLU A 1 82 ? -26.044 9.765 22.467 1.00 98.00 82 GLU A CA 1
ATOM 645 C C . GLU A 1 82 ? -24.512 9.861 22.428 1.00 98.00 82 GLU A C 1
ATOM 647 O O . GLU A 1 82 ? -23.927 9.991 21.355 1.00 98.00 82 GLU A O 1
ATOM 652 N N . ALA A 1 83 ? -23.857 9.764 23.588 1.00 98.00 83 ALA A N 1
ATOM 653 C CA . ALA A 1 83 ? -22.401 9.812 23.692 1.00 98.00 83 ALA A CA 1
ATOM 654 C C . ALA A 1 83 ? -21.740 8.544 23.128 1.00 98.00 83 ALA A C 1
ATOM 656 O O . ALA A 1 83 ? -20.688 8.644 22.502 1.00 98.00 83 ALA A O 1
ATOM 657 N N . LEU A 1 84 ? -22.370 7.378 23.315 1.00 98.44 84 LEU A N 1
ATOM 658 C CA . LEU A 1 84 ? -21.966 6.109 22.714 1.00 98.44 84 LEU A CA 1
ATOM 659 C C . LEU A 1 84 ? -22.024 6.204 21.199 1.00 98.44 84 LEU A C 1
ATOM 661 O O . LEU A 1 84 ? -21.013 6.005 20.542 1.00 98.44 84 LEU A O 1
ATOM 665 N N . LYS A 1 85 ? -23.162 6.631 20.650 1.00 98.38 85 LYS A N 1
ATOM 666 C CA . LYS A 1 85 ? -23.282 6.809 19.205 1.00 98.38 85 LYS A CA 1
ATOM 667 C C . LYS A 1 85 ? -22.221 7.770 18.655 1.00 98.38 85 LYS A C 1
ATOM 669 O O . LYS A 1 85 ? -21.599 7.481 17.643 1.00 98.38 85 LYS A O 1
ATOM 674 N N . ALA A 1 86 ? -21.974 8.886 19.342 1.00 98.56 86 ALA A N 1
ATOM 675 C CA . ALA A 1 86 ? -20.962 9.848 18.917 1.00 98.56 86 ALA A CA 1
ATOM 676 C C . ALA A 1 86 ? -19.535 9.269 18.920 1.00 98.56 86 ALA A C 1
ATOM 678 O O . ALA A 1 86 ? -18.760 9.578 18.018 1.00 98.56 86 ALA A O 1
ATOM 679 N N . VAL A 1 87 ? -19.170 8.441 19.910 1.00 98.62 87 VAL A N 1
ATOM 680 C CA . VAL A 1 87 ? -17.846 7.796 19.923 1.00 98.62 87 VAL A CA 1
ATOM 681 C C . VAL A 1 87 ? -17.761 6.651 18.907 1.00 98.62 87 VAL A C 1
ATOM 683 O O . VAL A 1 87 ? -16.717 6.492 18.286 1.00 98.62 87 VAL A O 1
ATOM 686 N N . GLU A 1 88 ? -18.849 5.914 18.665 1.00 98.56 88 GLU A N 1
ATOM 687 C CA . GLU A 1 88 ? -18.931 4.884 17.617 1.00 98.56 88 GLU A CA 1
ATOM 688 C C . GLU A 1 88 ? -18.768 5.489 16.214 1.00 98.56 88 GLU A C 1
ATOM 690 O O . GLU A 1 88 ? -17.997 4.977 15.398 1.00 98.56 88 GLU A O 1
ATOM 695 N N . ASP A 1 89 ? -19.436 6.616 15.951 1.00 98.56 89 ASP A N 1
ATOM 696 C CA . ASP A 1 89 ? -19.284 7.384 14.713 1.00 98.56 89 ASP A CA 1
ATOM 697 C C . ASP A 1 89 ? -17.835 7.890 14.568 1.00 98.56 89 ASP A C 1
ATOM 699 O O . ASP A 1 89 ? -17.226 7.707 13.515 1.00 98.56 89 ASP A O 1
ATOM 703 N N . ALA A 1 90 ? -17.236 8.423 15.642 1.00 98.62 90 ALA A N 1
ATOM 704 C CA . ALA A 1 90 ? -15.849 8.898 15.632 1.00 98.62 90 ALA A CA 1
ATOM 705 C C . ALA A 1 90 ? -14.819 7.775 15.403 1.00 98.62 90 ALA A C 1
ATOM 707 O O . ALA A 1 90 ? -13.830 7.981 14.702 1.00 98.62 90 ALA A O 1
ATOM 708 N N . MET A 1 91 ? -15.038 6.578 15.959 1.00 98.69 91 MET A N 1
ATOM 709 C CA . MET A 1 91 ? -14.183 5.412 15.694 1.00 98.69 91 MET A CA 1
ATOM 710 C C . MET A 1 91 ? -14.246 5.008 14.219 1.00 98.69 91 MET A C 1
ATOM 712 O O . MET A 1 91 ? -13.216 4.728 13.611 1.00 98.69 91 MET A O 1
ATOM 716 N N . ASN A 1 92 ? -15.442 5.022 13.629 1.00 98.50 92 ASN A N 1
ATOM 717 C CA . ASN A 1 92 ? -15.627 4.740 12.208 1.00 98.50 92 ASN A CA 1
ATOM 718 C C . ASN A 1 92 ? -15.006 5.811 11.306 1.00 98.50 92 ASN A C 1
ATOM 720 O O . ASN A 1 92 ? -14.394 5.475 10.292 1.00 98.50 92 ASN A O 1
ATOM 724 N N . ASP A 1 93 ? -15.123 7.086 11.673 1.00 98.44 93 ASP A N 1
ATOM 725 C CA . ASP A 1 93 ? -14.452 8.176 10.966 1.00 98.44 93 ASP A CA 1
ATOM 726 C C . ASP A 1 93 ? -12.933 8.006 11.014 1.00 98.44 93 ASP A C 1
ATOM 72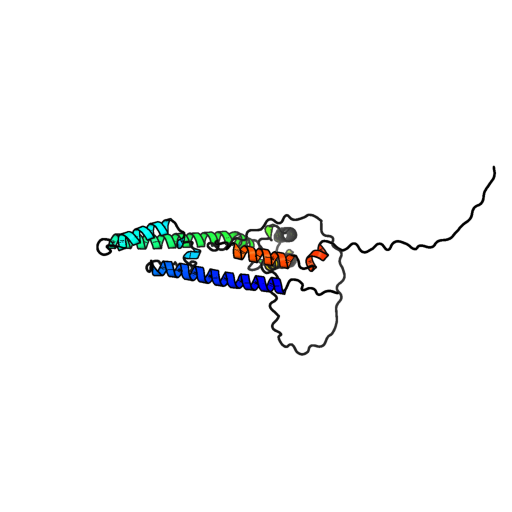8 O O . ASP A 1 93 ? -12.280 8.108 9.977 1.00 98.44 93 ASP A O 1
ATOM 732 N N . ARG A 1 94 ? -12.374 7.608 12.163 1.00 98.25 94 ARG A N 1
ATOM 733 C CA . ARG A 1 94 ? -10.940 7.329 12.270 1.00 98.25 94 ARG A CA 1
ATOM 734 C C . ARG A 1 94 ? -10.491 6.183 11.359 1.00 98.25 94 ARG A C 1
ATOM 736 O O . ARG A 1 94 ? -9.460 6.288 10.699 1.00 98.25 94 ARG A O 1
ATOM 743 N N . VAL A 1 95 ? -11.269 5.102 11.269 1.00 98.31 95 VAL A N 1
ATOM 744 C CA . VAL A 1 95 ? -10.976 3.994 10.340 1.00 98.31 95 VAL A CA 1
ATOM 745 C C . VAL A 1 95 ? -11.044 4.457 8.878 1.00 98.31 95 VAL A C 1
ATOM 747 O O . VAL A 1 95 ? -10.210 4.041 8.071 1.00 98.31 95 VAL A O 1
ATOM 750 N N . ARG A 1 96 ? -11.989 5.340 8.523 1.00 98.31 96 ARG A N 1
ATOM 751 C CA . ARG A 1 96 ? -12.068 5.943 7.178 1.00 98.31 96 ARG A CA 1
ATOM 752 C C . ARG A 1 96 ? -10.850 6.809 6.874 1.00 98.31 96 ARG A C 1
ATOM 754 O O . ARG A 1 96 ? -10.264 6.639 5.814 1.00 98.31 96 ARG A O 1
ATOM 761 N N . GLU A 1 97 ? -10.423 7.657 7.807 1.00 97.94 97 GLU A N 1
ATOM 762 C CA . GLU A 1 97 ? -9.216 8.479 7.650 1.00 97.94 97 GLU A CA 1
ATOM 763 C C . GLU A 1 97 ? -7.963 7.628 7.403 1.00 97.94 97 GLU A C 1
ATOM 765 O O . GLU A 1 97 ? -7.155 7.944 6.528 1.00 97.94 97 GLU A O 1
ATOM 770 N N . LEU A 1 98 ? -7.802 6.531 8.153 1.00 97.25 98 LEU A N 1
ATOM 771 C CA . LEU A 1 98 ? -6.687 5.599 7.964 1.00 97.25 98 LEU A CA 1
ATOM 772 C C . LEU A 1 98 ? -6.751 4.913 6.593 1.00 97.25 98 LEU A C 1
ATOM 774 O O . LEU A 1 98 ? -5.723 4.769 5.931 1.00 97.25 98 LEU A O 1
ATOM 778 N N . ALA A 1 99 ? -7.947 4.527 6.144 1.00 96.75 99 ALA A N 1
ATOM 779 C CA . ALA A 1 99 ? -8.149 3.945 4.821 1.00 96.75 99 ALA A CA 1
ATOM 780 C C . ALA A 1 99 ? -7.849 4.937 3.685 1.00 96.75 99 ALA A C 1
ATOM 782 O O . ALA A 1 99 ? -7.164 4.570 2.731 1.00 96.75 99 ALA A O 1
ATOM 783 N N . ASP A 1 100 ? -8.312 6.183 3.798 1.00 96.62 100 ASP A N 1
ATOM 784 C CA . ASP A 1 100 ? -8.058 7.239 2.813 1.00 96.62 100 ASP A CA 1
ATOM 785 C C . ASP A 1 100 ? -6.560 7.549 2.724 1.00 96.62 100 ASP A C 1
ATOM 787 O O . ASP A 1 100 ? -5.994 7.610 1.633 1.00 96.62 100 ASP A O 1
ATOM 791 N N . LYS A 1 101 ? -5.882 7.643 3.874 1.00 95.31 101 LYS A N 1
ATOM 792 C CA . LYS A 1 101 ? -4.429 7.819 3.921 1.00 95.31 101 LYS A CA 1
ATOM 793 C C . LYS A 1 101 ? -3.692 6.659 3.245 1.00 95.31 101 LYS A C 1
ATOM 795 O O . LYS A 1 101 ? -2.768 6.901 2.472 1.00 95.31 101 LYS A O 1
ATOM 800 N N . ALA A 1 102 ? -4.094 5.415 3.510 1.00 92.69 102 ALA A N 1
ATOM 801 C CA . ALA A 1 102 ? -3.484 4.247 2.878 1.00 92.69 102 ALA A CA 1
ATOM 802 C C . ALA A 1 102 ? -3.673 4.259 1.350 1.00 92.69 102 ALA A C 1
ATOM 804 O O . ALA A 1 102 ? -2.730 3.964 0.616 1.00 92.69 102 ALA A O 1
ATOM 805 N N . ALA A 1 103 ? -4.854 4.656 0.866 1.00 93.06 103 ALA A N 1
ATOM 806 C CA . ALA A 1 103 ? -5.127 4.794 -0.564 1.00 93.06 103 ALA A CA 1
ATOM 807 C C . ALA A 1 103 ? -4.288 5.909 -1.216 1.00 93.06 103 ALA A C 1
ATOM 809 O O . ALA A 1 103 ? -3.736 5.714 -2.301 1.00 93.06 103 ALA A O 1
ATOM 810 N N . ASP A 1 104 ? -4.146 7.056 -0.547 1.00 94.69 104 ASP A N 1
ATOM 811 C CA . ASP A 1 104 ? -3.291 8.154 -1.003 1.00 94.69 104 ASP A CA 1
ATOM 812 C C . ASP A 1 104 ? -1.820 7.731 -1.086 1.00 94.69 104 ASP A C 1
ATOM 814 O O . ASP A 1 104 ? -1.117 8.072 -2.042 1.00 94.69 104 ASP A O 1
ATOM 818 N N . ASP A 1 105 ? -1.336 6.993 -0.089 1.00 91.12 105 ASP A N 1
ATOM 819 C CA . ASP A 1 105 ? 0.045 6.523 -0.045 1.00 91.12 105 ASP A CA 1
ATOM 820 C C . ASP A 1 105 ? 0.308 5.445 -1.112 1.00 91.12 105 ASP A C 1
ATOM 822 O O . ASP A 1 105 ? 1.333 5.506 -1.794 1.00 91.12 105 ASP A O 1
ATOM 826 N N . GLU A 1 106 ? -0.641 4.534 -1.362 1.00 89.81 106 GLU A N 1
ATOM 827 C CA . GLU A 1 106 ? -0.585 3.596 -2.494 1.00 89.81 106 GLU A CA 1
ATOM 828 C C . GLU A 1 106 ? -0.572 4.333 -3.842 1.00 89.81 106 GLU A C 1
ATOM 830 O O . GLU A 1 106 ? 0.218 4.007 -4.734 1.00 89.81 106 GLU A O 1
ATOM 835 N N . GLN A 1 107 ? -1.402 5.368 -3.997 1.00 91.12 107 GLN A N 1
ATOM 836 C CA . GLN A 1 107 ? -1.417 6.173 -5.212 1.00 91.12 107 GLN A CA 1
ATOM 837 C C . GLN A 1 107 ? -0.063 6.848 -5.450 1.00 91.12 107 GLN A C 1
ATOM 839 O O . GLN A 1 107 ? 0.472 6.730 -6.554 1.00 91.12 107 GLN A O 1
ATOM 844 N N . LYS A 1 108 ? 0.506 7.508 -4.434 1.00 91.88 108 LYS A N 1
ATOM 845 C CA . LYS A 1 108 ? 1.835 8.140 -4.519 1.00 91.88 108 LYS A CA 1
ATOM 846 C C . LYS A 1 108 ? 2.927 7.118 -4.827 1.00 91.88 108 LYS A C 1
ATOM 848 O O . LYS A 1 108 ? 3.806 7.389 -5.640 1.00 91.88 108 LYS A O 1
ATOM 853 N N . ALA A 1 109 ? 2.864 5.933 -4.223 1.00 88.31 109 ALA A N 1
ATOM 854 C CA . ALA A 1 109 ? 3.797 4.846 -4.499 1.00 88.31 109 ALA A CA 1
ATOM 855 C C . ALA A 1 109 ? 3.731 4.373 -5.964 1.00 88.31 109 ALA A C 1
ATOM 857 O O . ALA A 1 109 ? 4.758 4.026 -6.549 1.00 88.31 109 ALA A O 1
ATOM 858 N N . ALA A 1 110 ? 2.543 4.402 -6.577 1.00 88.31 110 ALA A N 1
ATOM 859 C CA . ALA A 1 110 ? 2.329 4.031 -7.974 1.00 88.31 110 ALA A CA 1
ATOM 860 C C . ALA A 1 110 ? 2.632 5.159 -8.986 1.00 88.31 110 ALA A C 1
ATOM 862 O O . ALA A 1 110 ? 2.765 4.884 -10.182 1.00 88.31 110 ALA A O 1
ATOM 863 N N . GLU A 1 111 ? 2.738 6.422 -8.555 1.00 91.00 111 GLU A N 1
ATOM 864 C CA . GLU A 1 111 ? 2.954 7.576 -9.446 1.00 91.00 111 GLU A CA 1
ATOM 865 C C . GLU A 1 111 ? 4.204 7.468 -10.332 1.00 91.00 111 GLU A C 1
ATOM 867 O O . GLU A 1 111 ? 4.061 7.671 -11.539 1.00 91.00 111 GLU A O 1
ATOM 872 N N . PRO A 1 112 ? 5.398 7.093 -9.827 1.00 90.25 112 PRO A N 1
ATOM 873 C CA . PRO A 1 112 ? 6.592 6.984 -10.665 1.00 90.25 112 PRO A CA 1
ATOM 874 C C . PRO A 1 112 ? 6.406 6.006 -11.825 1.00 90.25 112 PRO A C 1
ATOM 876 O O . PRO A 1 112 ? 6.841 6.256 -12.947 1.00 90.25 112 PRO A O 1
ATOM 879 N N . GLN A 1 113 ? 5.717 4.895 -11.567 1.00 87.88 113 GLN A N 1
ATOM 880 C CA . GLN A 1 113 ? 5.452 3.900 -12.591 1.00 87.88 113 GLN A CA 1
ATOM 881 C C . GLN A 1 113 ? 4.411 4.387 -13.605 1.00 87.88 113 GLN A C 1
ATOM 883 O O . GLN A 1 113 ? 4.568 4.169 -14.805 1.00 87.88 113 GLN A O 1
ATOM 888 N N . ARG A 1 114 ? 3.363 5.082 -13.144 1.00 91.44 114 ARG A N 1
ATOM 889 C CA . ARG A 1 114 ? 2.366 5.710 -14.026 1.00 91.44 114 ARG A CA 1
ATOM 890 C C . ARG A 1 114 ? 2.989 6.775 -14.924 1.00 91.44 114 ARG A C 1
ATOM 892 O O . ARG A 1 114 ? 2.587 6.888 -16.080 1.00 91.44 114 ARG A O 1
ATOM 899 N N . GLU A 1 115 ? 3.954 7.534 -14.412 1.00 92.06 115 GLU A N 1
ATOM 900 C CA . GLU A 1 115 ? 4.679 8.527 -15.205 1.00 92.06 115 GLU A CA 1
ATOM 901 C C . GLU A 1 115 ? 5.533 7.857 -16.282 1.00 92.06 115 GLU A C 1
ATOM 903 O O . GLU A 1 115 ? 5.437 8.235 -17.446 1.00 92.06 115 GLU A O 1
ATOM 908 N N . LEU A 1 116 ? 6.239 6.772 -15.944 1.00 92.12 116 LEU A N 1
ATOM 909 C CA . LEU A 1 116 ? 6.963 5.965 -16.932 1.00 92.12 116 LEU A CA 1
ATOM 910 C C . LEU A 1 116 ? 6.050 5.429 -18.040 1.00 92.12 116 LEU A C 1
ATOM 912 O O . LEU A 1 116 ? 6.416 5.489 -19.209 1.00 92.12 116 LEU A O 1
ATOM 916 N N . MET A 1 117 ? 4.855 4.936 -17.703 1.00 91.75 117 MET A N 1
ATOM 917 C CA . MET A 1 117 ? 3.894 4.473 -18.714 1.00 91.75 117 MET A CA 1
ATOM 918 C C . MET A 1 117 ? 3.387 5.609 -19.614 1.00 91.75 117 MET A C 1
ATOM 920 O O . MET A 1 117 ? 3.065 5.375 -20.778 1.00 91.75 117 MET A O 1
ATOM 924 N N . ARG A 1 118 ? 3.278 6.833 -19.081 1.00 92.56 118 ARG A N 1
ATOM 925 C CA . ARG A 1 118 ? 2.840 8.015 -19.834 1.00 92.56 118 ARG A CA 1
ATOM 926 C C . ARG A 1 118 ? 3.932 8.510 -20.777 1.00 92.56 118 ARG A C 1
ATOM 928 O O . ARG A 1 118 ? 3.632 8.842 -21.921 1.00 92.56 118 ARG A O 1
ATOM 935 N N . GLU A 1 119 ? 5.164 8.578 -20.286 1.00 92.19 119 GLU A N 1
ATOM 936 C CA . GLU A 1 119 ? 6.334 9.019 -21.045 1.00 92.19 119 GLU A CA 1
ATOM 937 C C . GLU A 1 119 ? 6.709 7.991 -22.123 1.00 92.19 119 GLU A C 1
ATOM 939 O O . GLU A 1 119 ? 6.981 8.353 -23.269 1.00 92.19 119 GLU A O 1
ATOM 944 N N . TYR A 1 120 ? 6.618 6.700 -21.786 1.00 92.25 120 TYR A N 1
ATOM 945 C CA . TYR A 1 120 ? 7.047 5.586 -22.627 1.00 92.25 120 TYR A CA 1
ATOM 946 C C . TYR A 1 120 ? 5.934 4.543 -22.842 1.00 92.25 120 TYR A C 1
ATOM 948 O O . TYR A 1 120 ? 6.042 3.404 -22.376 1.00 92.25 120 TYR A O 1
ATOM 956 N N . PRO A 1 121 ? 4.868 4.873 -23.598 1.00 90.94 121 PRO A N 1
ATOM 957 C CA . PRO A 1 121 ? 3.728 3.974 -23.805 1.00 90.94 121 PRO A CA 1
ATOM 958 C C . PRO A 1 121 ? 4.087 2.681 -24.558 1.00 90.94 121 PRO A C 1
ATOM 960 O O . PRO A 1 121 ? 3.386 1.678 -24.434 1.00 90.94 121 PRO A O 1
ATOM 963 N N . MET A 1 122 ? 5.193 2.676 -25.310 1.00 92.19 122 MET A N 1
ATOM 964 C CA . MET A 1 122 ? 5.722 1.492 -25.994 1.00 92.19 122 MET A CA 1
ATOM 965 C C . MET A 1 122 ? 6.311 0.446 -25.032 1.00 92.19 122 MET A C 1
ATOM 967 O O . MET A 1 122 ? 6.426 -0.716 -25.401 1.00 92.19 122 MET A O 1
ATOM 971 N N . CYS A 1 123 ? 6.643 0.803 -23.786 1.00 87.94 123 CYS A N 1
ATOM 972 C CA . CYS A 1 123 ? 7.315 -0.090 -22.828 1.00 87.94 123 CYS A CA 1
ATOM 973 C C . CYS A 1 123 ? 6.387 -1.094 -22.117 1.00 87.94 123 CYS A C 1
ATOM 975 O O . CYS A 1 123 ? 6.834 -1.854 -21.259 1.00 87.94 123 CYS A O 1
ATOM 977 N N . GLY A 1 124 ? 5.098 -1.125 -22.467 1.00 81.38 124 GLY A N 1
ATOM 978 C CA . GLY A 1 124 ? 4.128 -2.069 -21.912 1.00 81.38 124 GLY A CA 1
ATOM 979 C C . GLY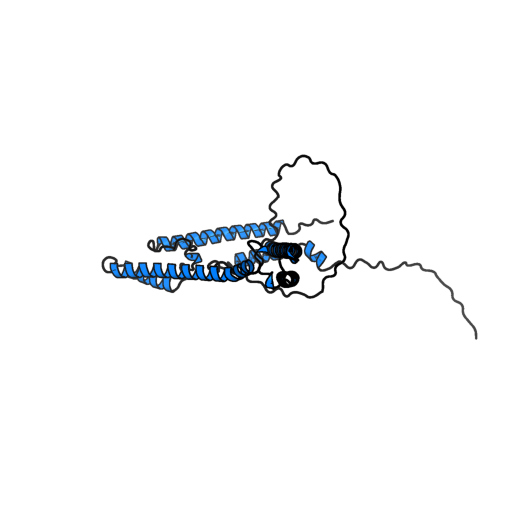 A 1 124 ? 3.535 -1.653 -20.558 1.00 81.38 124 GLY A C 1
ATOM 980 O O . GLY A 1 124 ? 3.635 -0.510 -20.124 1.00 81.38 124 GLY A O 1
ATOM 981 N N . VAL A 1 125 ? 2.852 -2.602 -19.907 1.00 79.69 125 VAL A N 1
ATOM 982 C CA . VAL A 1 125 ? 1.955 -2.349 -18.755 1.00 79.69 125 VAL A CA 1
ATOM 983 C C . VAL A 1 125 ? 2.691 -2.302 -17.407 1.00 79.69 125 VAL A C 1
ATOM 985 O O . VAL A 1 125 ? 2.102 -1.920 -16.406 1.00 79.69 125 VAL A O 1
ATOM 988 N N . ASP A 1 126 ? 3.964 -2.697 -17.351 1.00 83.12 126 ASP A N 1
ATOM 989 C CA . ASP A 1 126 ? 4.744 -2.793 -16.104 1.00 83.12 126 ASP A CA 1
ATOM 990 C C . ASP A 1 126 ? 6.219 -2.417 -16.363 1.00 83.12 126 ASP A C 1
ATOM 992 O O . ASP A 1 126 ? 7.101 -3.281 -16.308 1.00 83.12 126 ASP A O 1
ATOM 996 N N . PRO A 1 127 ? 6.500 -1.149 -16.733 1.00 88.00 127 PRO A N 1
ATOM 997 C CA . PRO A 1 127 ? 7.851 -0.701 -17.034 1.00 88.00 127 PRO A CA 1
ATOM 998 C C . PRO A 1 127 ? 8.722 -0.760 -15.777 1.00 88.00 127 PRO A C 1
ATOM 1000 O O . PRO A 1 127 ? 8.290 -0.402 -14.678 1.00 88.00 127 PRO A O 1
ATOM 1003 N N . SER A 1 128 ? 9.968 -1.205 -15.949 1.00 90.38 128 SER A N 1
ATOM 1004 C CA . SER A 1 128 ? 10.938 -1.284 -14.857 1.00 90.38 128 SER A CA 1
ATOM 1005 C C . SER A 1 128 ? 11.247 0.110 -14.291 1.00 90.38 128 SER A C 1
ATOM 1007 O O . SER A 1 128 ? 11.536 1.031 -15.059 1.00 90.38 128 SER A O 1
ATOM 1009 N N . PRO A 1 129 ? 11.318 0.271 -12.955 1.00 89.69 129 PRO A N 1
ATOM 1010 C CA . PRO A 1 129 ? 11.765 1.520 -12.339 1.00 89.69 129 PRO A CA 1
ATOM 1011 C C . PRO A 1 129 ? 13.247 1.834 -12.619 1.00 89.69 129 PRO A C 1
ATOM 1013 O O . PRO A 1 129 ? 13.717 2.919 -12.282 1.00 89.69 129 PRO A O 1
ATOM 1016 N N . ALA A 1 130 ? 14.003 0.905 -13.218 1.00 91.88 130 ALA A N 1
ATOM 1017 C CA . ALA A 1 130 ? 15.388 1.122 -13.620 1.00 91.88 130 ALA A CA 1
ATOM 1018 C C . ALA A 1 130 ? 15.526 1.883 -14.950 1.00 91.88 130 ALA A C 1
ATOM 1020 O O . ALA A 1 130 ? 16.624 2.361 -15.230 1.00 91.88 130 ALA A O 1
ATOM 1021 N N . ILE A 1 131 ? 14.449 2.022 -15.736 1.00 93.50 131 ILE A N 1
ATOM 1022 C CA . ILE A 1 131 ? 14.453 2.698 -17.046 1.00 93.50 131 ILE A CA 1
ATOM 1023 C C . ILE A 1 131 ? 15.115 4.090 -16.998 1.00 93.50 131 ILE A C 1
ATOM 1025 O O . ILE A 1 131 ? 16.036 4.312 -17.781 1.00 93.50 131 ILE A O 1
ATOM 1029 N N . PRO A 1 132 ? 14.787 5.000 -16.052 1.00 91.88 132 PRO A N 1
ATOM 1030 C CA . PRO A 1 132 ? 15.408 6.331 -15.995 1.00 91.88 132 PRO A CA 1
ATOM 1031 C C . PRO A 1 132 ? 16.926 6.337 -15.781 1.00 91.88 132 PRO A C 1
ATOM 1033 O O . PRO A 1 132 ? 17.570 7.371 -15.934 1.00 91.88 132 PRO A O 1
ATOM 1036 N N . ARG A 1 133 ? 17.503 5.214 -15.339 1.00 92.88 133 ARG A N 1
ATOM 1037 C CA . ARG A 1 133 ? 18.934 5.073 -15.033 1.00 92.88 133 ARG A CA 1
ATOM 1038 C C . ARG A 1 133 ? 19.669 4.232 -16.076 1.00 92.88 133 ARG A C 1
ATOM 1040 O O . ARG A 1 133 ? 20.865 3.996 -15.916 1.00 92.88 133 ARG A O 1
ATOM 1047 N N . ASP A 1 134 ? 18.968 3.744 -17.095 1.00 96.75 134 ASP A N 1
ATOM 1048 C CA . ASP A 1 134 ? 19.541 2.885 -18.118 1.00 96.75 134 ASP A CA 1
ATOM 1049 C C . ASP A 1 134 ? 20.118 3.716 -19.271 1.00 96.75 134 ASP A C 1
ATOM 1051 O O . ASP A 1 134 ? 19.408 4.470 -19.933 1.00 96.75 134 ASP A O 1
ATOM 1055 N N . ALA A 1 135 ? 21.429 3.595 -19.494 1.00 96.94 135 ALA A N 1
ATOM 1056 C CA . ALA A 1 135 ? 22.136 4.399 -20.491 1.00 96.94 135 ALA A CA 1
ATOM 1057 C C . ALA A 1 135 ? 21.702 4.067 -21.928 1.00 96.94 135 ALA A C 1
ATOM 1059 O O . ALA A 1 135 ? 21.515 4.971 -22.735 1.00 96.94 135 ALA A O 1
ATOM 1060 N N . GLU A 1 136 ? 21.499 2.783 -22.226 1.00 96.81 136 GLU A N 1
ATOM 1061 C CA . GLU A 1 136 ? 21.053 2.321 -23.544 1.00 96.81 136 GLU A CA 1
ATOM 1062 C C . GLU A 1 136 ? 19.638 2.826 -23.848 1.00 96.81 136 GLU A C 1
ATOM 1064 O O . GLU A 1 136 ? 19.387 3.386 -24.915 1.00 96.81 136 GLU A O 1
ATOM 1069 N N . PHE A 1 137 ? 18.731 2.734 -22.872 1.00 97.25 137 PHE A N 1
ATOM 1070 C CA . PHE A 1 137 ? 17.393 3.301 -22.999 1.00 97.25 137 PHE A CA 1
ATOM 1071 C C . PHE A 1 137 ? 17.418 4.823 -23.208 1.00 9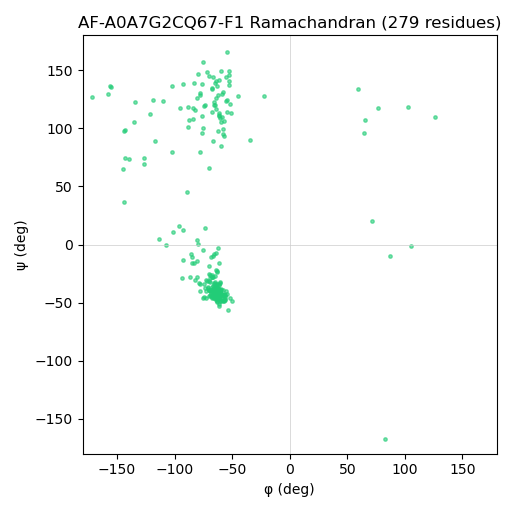7.25 137 PHE A C 1
ATOM 1073 O O . PHE A 1 137 ? 16.679 5.340 -24.044 1.00 97.25 137 PHE A O 1
ATOM 1080 N N . ALA A 1 138 ? 18.286 5.552 -22.496 1.00 97.06 138 ALA A N 1
ATOM 1081 C CA . ALA A 1 138 ? 18.431 6.997 -22.669 1.00 97.06 138 ALA A CA 1
ATOM 1082 C C . ALA A 1 138 ? 18.908 7.374 -24.086 1.00 97.06 138 ALA A C 1
ATOM 1084 O O . ALA A 1 138 ? 18.418 8.347 -24.663 1.00 97.06 138 ALA A O 1
ATOM 1085 N N . GLU A 1 139 ? 19.818 6.595 -24.680 1.00 97.94 139 GLU A N 1
ATOM 1086 C CA . GLU A 1 139 ? 20.244 6.791 -26.071 1.00 97.94 139 GLU A CA 1
ATOM 1087 C C . GLU A 1 139 ? 19.113 6.521 -27.070 1.00 97.94 139 GLU A C 1
ATOM 1089 O O . GLU A 1 139 ? 18.933 7.292 -28.016 1.00 97.94 139 GLU A O 1
ATOM 1094 N N . LEU A 1 140 ? 18.338 5.450 -26.870 1.00 97.56 140 LEU A N 1
ATOM 1095 C CA . LEU A 1 140 ? 17.182 5.124 -27.711 1.00 97.56 140 LEU A CA 1
ATOM 1096 C C . LEU A 1 140 ? 16.092 6.201 -27.617 1.00 97.56 140 LEU A C 1
ATOM 1098 O O . LEU A 1 140 ? 15.590 6.651 -28.646 1.00 97.56 140 LEU A O 1
ATOM 1102 N N . SER A 1 141 ? 15.798 6.677 -26.406 1.00 96.31 141 SER A N 1
ATOM 1103 C CA . SER A 1 141 ? 14.870 7.786 -26.163 1.00 96.31 141 SER A CA 1
ATOM 1104 C C . SER A 1 141 ? 15.314 9.061 -26.896 1.00 96.31 141 SER A C 1
ATOM 1106 O O . SER A 1 141 ? 14.545 9.644 -27.659 1.00 96.31 141 SER A O 1
ATOM 1108 N N . GLY A 1 142 ? 16.598 9.427 -26.800 1.00 97.06 142 GLY A N 1
ATOM 1109 C CA . GLY A 1 142 ? 17.145 10.579 -27.524 1.00 97.06 142 GLY A CA 1
ATOM 1110 C C . GLY A 1 142 ? 17.085 10.441 -29.052 1.00 97.06 142 GLY A C 1
ATOM 1111 O O . GLY A 1 142 ? 16.812 11.419 -29.752 1.00 97.06 142 GLY A O 1
ATOM 1112 N N . LYS A 1 143 ? 17.300 9.231 -29.593 1.00 97.38 143 LYS A N 1
ATOM 1113 C CA . LYS A 1 143 ? 17.116 8.950 -31.031 1.00 97.38 143 LYS A CA 1
ATOM 1114 C C . LYS A 1 143 ? 15.656 9.129 -31.440 1.00 97.38 143 LYS A C 1
ATOM 1116 O O . LYS A 1 143 ? 15.388 9.793 -32.439 1.00 97.38 143 LYS A O 1
ATOM 1121 N N . ARG A 1 144 ? 14.718 8.589 -30.658 1.00 96.56 144 ARG A N 1
ATOM 1122 C CA . ARG A 1 144 ? 13.279 8.731 -30.898 1.00 96.56 144 ARG A CA 1
ATOM 1123 C C . ARG A 1 144 ? 12.860 10.199 -30.931 1.00 96.56 144 ARG A C 1
ATOM 1125 O O . ARG A 1 144 ? 12.210 10.617 -31.886 1.00 96.56 144 ARG A O 1
ATOM 1132 N N . ASP A 1 145 ? 13.283 10.991 -29.951 1.00 96.69 145 ASP A N 1
ATOM 1133 C CA . ASP A 1 145 ? 12.964 12.421 -29.879 1.00 96.69 145 ASP A CA 1
ATOM 1134 C C . ASP A 1 145 ? 13.477 13.200 -31.099 1.00 96.69 145 ASP A C 1
ATOM 1136 O O . ASP A 1 145 ? 12.782 14.073 -31.624 1.00 96.69 145 ASP A O 1
ATOM 1140 N N . ALA A 1 146 ? 14.666 12.856 -31.605 1.00 97.12 146 ALA A N 1
ATOM 1141 C CA . ALA A 1 146 ? 15.195 13.448 -32.830 1.00 97.12 146 ALA A CA 1
ATOM 1142 C C . ALA A 1 146 ? 14.359 13.067 -34.066 1.00 97.12 146 ALA A C 1
ATOM 1144 O O . ALA A 1 146 ? 14.074 13.926 -34.906 1.00 97.12 146 ALA A O 1
ATOM 1145 N N . LEU A 1 147 ? 13.930 11.807 -34.174 1.00 96.50 147 LEU A N 1
ATOM 1146 C CA . LEU A 1 147 ? 13.127 11.314 -35.299 1.00 96.50 147 LEU A CA 1
ATOM 1147 C C . LEU A 1 147 ? 11.700 11.877 -35.304 1.00 96.50 147 LEU A C 1
ATOM 1149 O O . LEU A 1 147 ? 11.152 12.135 -36.378 1.00 96.50 147 LEU A O 1
ATOM 1153 N N . LEU A 1 148 ? 11.130 12.153 -34.126 1.00 95.31 148 LEU A N 1
ATOM 1154 C CA . LEU A 1 148 ? 9.807 12.768 -33.962 1.00 95.31 148 LEU A CA 1
ATOM 1155 C C . LEU A 1 148 ? 9.707 14.201 -34.514 1.00 95.31 148 LEU A C 1
ATOM 1157 O O . LEU A 1 148 ? 8.609 14.751 -34.585 1.00 95.31 148 LEU A O 1
ATOM 1161 N N . THR A 1 149 ? 10.818 14.806 -34.947 1.00 96.25 149 THR A N 1
ATOM 1162 C CA . THR A 1 149 ? 10.799 16.089 -35.668 1.00 96.25 149 THR A CA 1
ATOM 1163 C C . THR A 1 149 ? 10.152 15.997 -37.057 1.00 96.25 149 THR A C 1
ATOM 1165 O O . THR A 1 149 ? 9.589 16.991 -37.518 1.00 96.25 149 THR A O 1
ATOM 1168 N N . ASP A 1 150 ? 10.189 14.827 -37.709 1.00 96.19 150 ASP A N 1
ATOM 1169 C CA . ASP A 1 150 ? 9.523 14.556 -38.995 1.00 96.19 150 ASP A CA 1
ATOM 1170 C C . ASP A 1 150 ? 8.972 13.110 -39.032 1.00 96.19 150 ASP A C 1
ATOM 1172 O O . ASP A 1 150 ? 9.546 12.219 -39.669 1.00 96.19 150 ASP A O 1
ATOM 1176 N N . PRO A 1 151 ? 7.868 12.837 -38.310 1.00 94.31 151 PRO A N 1
ATOM 1177 C CA . PRO A 1 151 ? 7.418 11.474 -38.040 1.00 94.31 151 PRO A CA 1
ATOM 1178 C C . PRO A 1 151 ? 6.865 10.750 -39.270 1.00 94.31 151 PRO A C 1
ATOM 1180 O O . PRO A 1 151 ? 6.908 9.526 -39.323 1.00 94.31 151 PRO A O 1
ATOM 1183 N N . GLU A 1 152 ? 6.365 11.477 -40.274 1.00 95.62 152 GLU A N 1
ATOM 1184 C CA . GLU A 1 152 ? 5.870 10.864 -41.512 1.00 95.62 152 GLU A CA 1
ATOM 1185 C C . GLU A 1 152 ? 7.014 10.280 -42.345 1.00 95.62 152 GLU A C 1
ATOM 1187 O O . GLU A 1 152 ? 6.870 9.204 -42.925 1.00 95.62 152 GLU A O 1
ATOM 1192 N N . LYS A 1 153 ? 8.163 10.968 -42.395 1.00 96.50 153 LYS A N 1
ATOM 1193 C CA . LYS A 1 153 ? 9.342 10.484 -43.126 1.00 96.50 153 LYS A CA 1
ATOM 1194 C C . LYS A 1 153 ? 10.107 9.419 -42.359 1.00 96.50 153 LYS A C 1
ATOM 1196 O O . LYS A 1 153 ? 10.657 8.515 -42.978 1.00 96.50 153 LYS A O 1
ATOM 1201 N N . ASN A 1 154 ? 10.115 9.528 -41.035 1.00 96.44 154 ASN A N 1
ATOM 1202 C CA . ASN A 1 154 ? 10.877 8.651 -40.155 1.00 96.44 154 ASN A CA 1
ATOM 1203 C C . ASN A 1 154 ? 10.026 7.503 -39.593 1.00 96.44 154 ASN A C 1
ATOM 1205 O O . ASN A 1 154 ? 10.424 6.888 -38.613 1.00 96.44 154 ASN A O 1
ATOM 1209 N N . ALA A 1 155 ? 8.852 7.219 -40.165 1.00 96.81 155 ALA A N 1
ATOM 1210 C CA . ALA A 1 155 ? 7.887 6.285 -39.584 1.00 96.81 155 ALA A CA 1
ATOM 1211 C C . ALA A 1 155 ? 8.470 4.884 -39.324 1.00 96.81 155 ALA A C 1
ATOM 1213 O O . ALA A 1 155 ? 8.246 4.323 -38.252 1.00 96.81 155 ALA A O 1
ATOM 1214 N N . ASP A 1 156 ? 9.234 4.336 -40.275 1.00 97.19 156 ASP A N 1
ATOM 1215 C CA . ASP A 1 156 ? 9.888 3.034 -40.101 1.00 97.19 156 ASP A CA 1
ATOM 1216 C C . ASP A 1 156 ? 10.995 3.100 -39.035 1.00 97.19 156 ASP A C 1
ATOM 1218 O O . ASP A 1 156 ? 11.013 2.269 -38.136 1.00 97.19 156 ASP A O 1
ATOM 1222 N N . GLU A 1 157 ? 11.845 4.133 -39.049 1.00 97.06 157 GLU A N 1
ATOM 1223 C CA . GLU A 1 157 ? 12.917 4.294 -38.051 1.00 97.06 157 GLU A CA 1
ATOM 1224 C C . GLU A 1 157 ? 12.370 4.527 -36.634 1.00 97.06 157 GLU A C 1
ATOM 1226 O O . GLU A 1 157 ? 12.924 4.022 -35.661 1.00 97.06 157 GLU A O 1
ATOM 1231 N N . ILE A 1 158 ? 11.262 5.263 -36.500 1.00 97.00 158 ILE A N 1
ATOM 1232 C CA . ILE A 1 158 ? 10.569 5.457 -35.222 1.00 97.00 158 ILE A CA 1
ATOM 1233 C C . ILE A 1 158 ? 10.039 4.121 -34.717 1.00 97.00 158 ILE A C 1
ATOM 1235 O O . ILE A 1 158 ? 10.229 3.821 -33.542 1.00 97.00 158 ILE A O 1
ATOM 1239 N N . ARG A 1 159 ? 9.410 3.315 -35.584 1.00 97.12 159 ARG A N 1
ATOM 1240 C CA . ARG A 1 159 ? 8.929 1.982 -35.201 1.00 97.12 159 ARG A CA 1
ATOM 1241 C C . ARG A 1 159 ? 10.083 1.113 -34.707 1.00 97.12 159 ARG A C 1
ATOM 1243 O O . ARG A 1 159 ? 9.959 0.520 -33.643 1.00 97.12 159 ARG A O 1
ATOM 1250 N N . ASP A 1 160 ? 11.188 1.078 -35.441 1.00 97.62 160 ASP A N 1
ATOM 1251 C CA . ASP A 1 160 ? 12.338 0.239 -35.103 1.00 97.62 160 ASP A CA 1
ATOM 1252 C C . ASP A 1 160 ? 12.994 0.691 -33.779 1.00 97.62 160 ASP A C 1
ATOM 1254 O O . ASP A 1 160 ? 13.380 -0.135 -32.950 1.00 97.62 160 ASP A O 1
ATOM 1258 N N . VAL A 1 161 ? 13.070 2.006 -33.520 1.00 97.94 161 VAL A N 1
ATOM 1259 C CA . VAL A 1 161 ? 13.547 2.540 -32.230 1.00 97.94 161 VAL A CA 1
ATOM 1260 C C . VAL A 1 161 ? 12.563 2.241 -31.096 1.00 97.94 161 VAL A C 1
ATOM 1262 O O . VAL A 1 161 ? 12.998 1.877 -30.006 1.00 97.94 161 VAL A O 1
ATOM 1265 N N . GLU A 1 162 ? 11.253 2.370 -31.316 1.00 97.06 162 GLU A N 1
ATOM 1266 C CA . GLU A 1 162 ? 10.240 2.041 -30.306 1.00 97.06 162 GLU A CA 1
ATOM 1267 C C . GLU A 1 162 ? 10.218 0.539 -29.974 1.00 97.06 162 GLU A C 1
ATOM 1269 O O . GLU A 1 162 ? 10.024 0.186 -28.810 1.00 97.06 162 GLU A O 1
ATOM 1274 N N . GLU A 1 163 ? 10.485 -0.334 -30.950 1.00 97.44 163 GLU A N 1
ATOM 1275 C CA . GLU A 1 163 ? 10.675 -1.775 -30.742 1.00 97.44 163 GLU A CA 1
ATOM 1276 C C . GLU A 1 163 ? 11.937 -2.057 -29.911 1.00 97.44 163 GLU A C 1
ATOM 1278 O O . GLU A 1 163 ? 11.863 -2.752 -28.898 1.00 97.44 163 GLU A O 1
ATOM 1283 N N . ALA A 1 164 ? 13.067 -1.414 -30.223 1.00 97.38 164 ALA A N 1
ATOM 1284 C CA . ALA A 1 164 ? 14.280 -1.531 -29.409 1.00 97.38 164 ALA A CA 1
ATOM 1285 C C . ALA A 1 164 ? 14.083 -1.015 -27.966 1.00 97.38 164 ALA A C 1
ATOM 1287 O O . ALA A 1 164 ? 14.583 -1.611 -27.008 1.00 97.38 164 ALA A O 1
ATOM 1288 N N . MET A 1 165 ? 13.327 0.076 -27.781 1.00 97.25 165 MET A N 1
ATOM 1289 C CA . MET A 1 165 ? 12.955 0.575 -26.449 1.00 97.25 165 MET A CA 1
ATOM 1290 C C . MET A 1 165 ? 12.080 -0.433 -25.700 1.00 97.25 165 MET A C 1
ATOM 1292 O O . MET A 1 165 ? 12.297 -0.663 -24.507 1.00 97.25 165 MET A O 1
ATOM 1296 N N . HIS A 1 166 ? 11.116 -1.051 -26.386 1.00 95.62 166 HIS A N 1
ATOM 1297 C CA . HIS A 1 166 ? 10.266 -2.097 -25.823 1.00 95.62 166 HIS A CA 1
ATOM 1298 C C . HIS A 1 166 ? 11.090 -3.297 -25.339 1.00 95.62 166 HIS A C 1
ATOM 1300 O O . HIS A 1 166 ? 10.939 -3.734 -24.194 1.00 95.62 166 HIS A O 1
ATOM 1306 N N . ASP A 1 167 ? 12.009 -3.790 -26.168 1.00 96.19 167 ASP A N 1
ATOM 1307 C CA . ASP A 1 167 ? 12.871 -4.924 -25.837 1.00 96.19 167 ASP A CA 1
ATOM 1308 C C . ASP A 1 167 ? 13.784 -4.622 -24.650 1.00 96.19 167 ASP A C 1
ATOM 1310 O O . ASP A 1 167 ? 13.862 -5.414 -23.702 1.00 96.19 167 ASP A O 1
ATOM 1314 N N . ARG A 1 168 ? 14.406 -3.436 -24.631 1.00 96.31 168 ARG A N 1
ATOM 1315 C CA . ARG A 1 168 ? 15.249 -3.020 -23.508 1.00 96.31 168 ARG A CA 1
ATOM 1316 C C . ARG A 1 168 ? 14.445 -2.883 -22.215 1.00 96.31 168 ARG A C 1
ATOM 1318 O O . ARG A 1 168 ? 14.881 -3.353 -21.162 1.00 96.31 168 ARG A O 1
ATOM 1325 N N . ALA A 1 169 ? 13.251 -2.295 -22.272 1.00 94.38 169 ALA A N 1
ATOM 1326 C CA . ALA A 1 169 ? 12.365 -2.194 -21.113 1.00 94.38 169 ALA A CA 1
ATOM 1327 C C . ALA A 1 169 ? 11.958 -3.576 -20.575 1.00 94.38 169 ALA A C 1
ATOM 1329 O O . ALA A 1 169 ? 11.983 -3.795 -19.359 1.00 94.38 169 ALA A O 1
ATOM 1330 N N . ASN A 1 170 ? 11.649 -4.527 -21.461 1.00 93.00 170 ASN A N 1
ATOM 1331 C CA . ASN A 1 170 ? 11.345 -5.907 -21.087 1.00 93.00 170 ASN A CA 1
ATOM 1332 C C . ASN A 1 170 ? 12.545 -6.613 -20.453 1.00 93.00 170 ASN A C 1
ATOM 1334 O O . ASN A 1 170 ? 12.379 -7.348 -19.477 1.00 93.00 170 ASN A O 1
ATOM 1338 N N . GLU A 1 171 ? 13.755 -6.383 -20.961 1.00 93.38 171 GLU A N 1
ATOM 1339 C CA . GLU A 1 171 ? 14.979 -6.924 -20.377 1.00 93.38 171 GLU A CA 1
ATOM 1340 C C . GLU A 1 171 ? 15.185 -6.413 -18.944 1.00 93.38 171 GLU A C 1
ATOM 1342 O O . GLU A 1 171 ? 15.437 -7.204 -18.024 1.00 93.38 171 GLU A O 1
ATOM 1347 N N . LEU A 1 172 ? 15.016 -5.103 -18.732 1.00 92.25 172 LEU A N 1
ATOM 1348 C CA . LEU A 1 172 ? 15.099 -4.469 -17.416 1.00 92.25 172 LEU A CA 1
ATOM 1349 C C . LEU A 1 172 ? 14.030 -5.023 -16.467 1.00 92.25 172 LEU A C 1
ATOM 1351 O O . LEU A 1 172 ? 14.352 -5.435 -15.350 1.00 92.25 172 LEU A O 1
ATOM 1355 N N . ALA A 1 173 ? 12.782 -5.135 -16.926 1.00 89.44 173 ALA A N 1
ATOM 1356 C CA . ALA A 1 173 ? 11.695 -5.713 -16.143 1.00 89.44 173 ALA A CA 1
ATOM 1357 C C . ALA A 1 173 ? 11.954 -7.192 -15.810 1.00 89.44 173 ALA A C 1
ATOM 1359 O O . ALA A 1 173 ? 11.724 -7.629 -14.682 1.00 89.44 173 ALA A O 1
ATOM 1360 N N . ALA A 1 174 ? 12.485 -7.978 -16.750 1.00 88.00 174 ALA A N 1
ATOM 1361 C CA . ALA A 1 174 ? 12.864 -9.369 -16.519 1.00 88.00 174 ALA A CA 1
ATOM 1362 C C . ALA A 1 174 ? 14.031 -9.485 -15.529 1.00 88.00 174 ALA A C 1
ATOM 1364 O O . ALA A 1 174 ? 14.045 -10.386 -14.689 1.00 88.00 174 ALA A O 1
ATOM 1365 N N . ARG A 1 175 ? 15.008 -8.574 -15.590 1.00 86.31 175 ARG A N 1
ATOM 1366 C CA . ARG A 1 175 ? 16.114 -8.493 -14.628 1.00 86.31 175 ARG A CA 1
ATOM 1367 C C . ARG A 1 175 ? 15.603 -8.189 -13.223 1.00 86.31 175 ARG A C 1
ATOM 1369 O O . ARG A 1 175 ? 16.021 -8.863 -12.283 1.00 86.31 175 ARG A O 1
ATOM 1376 N N . ASP A 1 176 ? 14.678 -7.249 -13.084 1.00 83.44 176 ASP A N 1
ATOM 1377 C CA . ASP A 1 176 ? 14.067 -6.919 -11.796 1.00 83.44 176 ASP A CA 1
ATOM 1378 C C . ASP A 1 176 ? 13.224 -8.081 -11.268 1.00 83.44 176 ASP A C 1
ATOM 1380 O O . ASP A 1 176 ? 13.351 -8.462 -10.104 1.00 83.44 176 ASP A O 1
ATOM 1384 N N . LYS A 1 177 ? 12.440 -8.730 -12.137 1.00 79.69 177 LYS A N 1
ATOM 1385 C CA . LYS A 1 177 ? 11.674 -9.937 -11.795 1.00 79.69 177 LYS A CA 1
ATOM 1386 C C . LYS A 1 177 ? 12.580 -11.077 -11.341 1.00 79.69 177 LYS A C 1
ATOM 1388 O O . LYS A 1 177 ? 12.254 -11.712 -10.350 1.00 79.69 177 LYS A O 1
ATOM 1393 N N . ARG A 1 178 ? 13.720 -11.315 -11.997 1.00 74.00 178 ARG A N 1
ATOM 1394 C CA . ARG A 1 178 ? 14.714 -12.326 -11.579 1.00 74.00 178 ARG A CA 1
ATOM 1395 C C . ARG A 1 178 ? 15.382 -11.991 -10.247 1.00 74.00 178 ARG A C 1
ATOM 1397 O O . ARG A 1 178 ? 15.718 -12.896 -9.495 1.00 74.00 178 ARG A O 1
ATOM 1404 N N . ARG A 1 179 ? 15.574 -10.704 -9.946 1.00 70.25 179 ARG A N 1
ATOM 1405 C CA . ARG A 1 179 ? 16.077 -10.261 -8.636 1.00 70.25 179 ARG A CA 1
ATOM 1406 C C . ARG A 1 179 ? 15.040 -10.455 -7.531 1.00 70.25 179 ARG A C 1
ATOM 1408 O O . ARG A 1 179 ? 15.419 -10.824 -6.432 1.00 70.25 179 ARG A O 1
ATOM 1415 N N . ARG A 1 180 ? 13.755 -10.226 -7.826 1.00 65.06 180 ARG A N 1
ATOM 1416 C CA . ARG A 1 180 ? 12.643 -10.375 -6.867 1.00 65.06 180 ARG A CA 1
ATOM 1417 C C . ARG A 1 180 ? 12.159 -11.820 -6.710 1.00 65.06 180 ARG A C 1
ATOM 1419 O O . ARG A 1 180 ? 11.665 -12.196 -5.658 1.00 65.06 180 ARG A O 1
ATOM 1426 N N . ARG A 1 181 ? 12.270 -12.624 -7.766 1.00 61.47 181 ARG A N 1
ATOM 1427 C CA . ARG A 1 181 ? 11.955 -14.053 -7.802 1.00 61.47 181 ARG A CA 1
ATOM 1428 C C . ARG A 1 181 ? 13.245 -14.791 -8.105 1.00 61.47 181 ARG A C 1
ATOM 1430 O O . ARG A 1 181 ? 13.536 -15.022 -9.285 1.00 61.47 181 ARG A O 1
ATOM 1437 N N . PRO A 1 182 ? 14.031 -15.168 -7.095 1.00 48.16 182 PRO A N 1
ATOM 1438 C CA . PRO A 1 182 ? 15.063 -16.130 -7.383 1.00 48.16 182 PRO A CA 1
ATOM 1439 C C . PRO A 1 182 ? 14.412 -17.422 -7.862 1.00 48.16 182 PRO A C 1
ATOM 1441 O O . PRO A 1 182 ? 13.313 -17.762 -7.438 1.00 48.16 182 PRO A O 1
ATOM 1444 N N . SER A 1 183 ? 15.049 -18.047 -8.847 1.00 45.00 183 SER A N 1
ATOM 1445 C CA . SER A 1 183 ? 14.527 -19.110 -9.702 1.00 45.00 183 SER A CA 1
ATOM 1446 C C . SER A 1 183 ? 13.558 -20.066 -9.005 1.00 45.00 183 SER A C 1
ATOM 1448 O O . SER A 1 183 ? 13.958 -21.124 -8.519 1.00 45.00 183 SER A O 1
ATOM 1450 N N . ALA A 1 184 ? 12.265 -19.737 -9.055 1.00 44.81 184 ALA A N 1
ATOM 1451 C CA . ALA A 1 184 ? 11.207 -20.678 -8.761 1.00 44.81 184 ALA A CA 1
ATOM 1452 C C . ALA A 1 184 ? 11.319 -21.779 -9.816 1.00 44.81 184 ALA A C 1
ATOM 1454 O O . ALA A 1 18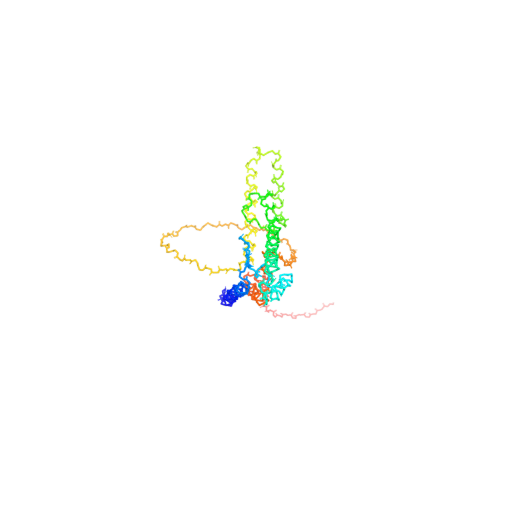4 ? 10.861 -21.627 -10.951 1.00 44.81 184 ALA A O 1
ATOM 1455 N N . HIS A 1 185 ? 11.970 -22.881 -9.456 1.00 45.22 185 HIS A N 1
ATOM 1456 C CA . HIS A 1 185 ? 11.956 -24.113 -10.224 1.00 45.22 185 HIS A CA 1
ATOM 1457 C C . HIS A 1 185 ? 10.554 -24.723 -10.098 1.00 45.22 185 HIS A C 1
ATOM 1459 O O . HIS A 1 185 ? 10.359 -25.794 -9.522 1.00 45.22 185 HIS A O 1
ATOM 1465 N N . LEU A 1 186 ? 9.545 -24.042 -10.653 1.00 37.00 186 LEU A N 1
ATOM 1466 C CA . LEU A 1 186 ? 8.352 -24.734 -11.095 1.00 37.00 186 LEU A CA 1
ATOM 1467 C C . LEU A 1 186 ? 8.834 -25.702 -12.164 1.00 37.00 186 LEU A C 1
ATOM 1469 O O . LEU A 1 186 ? 9.257 -25.297 -13.246 1.00 37.00 186 LEU A O 1
ATOM 1473 N N . LYS A 1 187 ? 8.792 -26.993 -11.837 1.00 34.06 187 LYS A N 1
ATOM 1474 C CA . LYS A 1 187 ? 8.916 -28.052 -12.832 1.00 34.06 187 LYS A CA 1
ATOM 1475 C C . LYS A 1 187 ? 8.014 -27.672 -14.011 1.00 34.06 187 LYS A C 1
ATOM 1477 O O . LYS A 1 187 ? 6.830 -27.410 -13.763 1.00 34.06 187 LYS A O 1
ATOM 1482 N N . PRO A 1 188 ? 8.505 -27.649 -15.262 1.00 39.62 188 PRO A N 1
ATOM 1483 C CA . PRO A 1 188 ? 7.584 -27.630 -16.380 1.00 39.62 188 PRO A CA 1
ATOM 1484 C C . PRO A 1 188 ? 6.664 -28.837 -16.185 1.00 39.62 188 PRO A C 1
ATOM 1486 O O . PRO A 1 188 ? 7.134 -29.962 -15.992 1.00 39.62 188 PRO A O 1
ATOM 1489 N N . LYS A 1 189 ? 5.345 -28.611 -16.149 1.00 35.34 189 LYS A N 1
ATOM 1490 C CA . LYS A 1 189 ? 4.399 -29.707 -16.355 1.00 35.34 189 LYS A CA 1
ATOM 1491 C C . LYS A 1 189 ? 4.820 -30.320 -17.682 1.00 35.34 189 LYS A C 1
ATOM 1493 O O . LYS A 1 189 ? 4.763 -29.631 -18.695 1.00 35.34 189 LYS A O 1
ATOM 1498 N N . ALA A 1 190 ? 5.301 -31.559 -17.650 1.00 35.09 190 ALA A N 1
ATOM 1499 C CA . ALA A 1 190 ? 5.559 -32.327 -18.850 1.00 35.09 190 ALA A CA 1
ATOM 1500 C C . ALA A 1 190 ? 4.230 -32.423 -19.608 1.00 35.09 190 ALA A C 1
ATOM 1502 O O . ALA A 1 190 ? 3.363 -33.227 -19.269 1.00 35.09 190 ALA A O 1
ATOM 1503 N N . ALA A 1 191 ? 4.030 -31.521 -20.564 1.00 40.50 191 ALA A N 1
ATOM 1504 C CA . ALA A 1 191 ? 3.165 -31.797 -21.682 1.00 40.50 191 ALA A CA 1
ATOM 1505 C C . ALA A 1 191 ? 3.896 -32.885 -22.464 1.00 40.50 191 ALA A C 1
ATOM 1507 O O . ALA A 1 191 ? 5.018 -32.681 -22.927 1.00 40.50 191 ALA A O 1
ATOM 1508 N N . ASP A 1 192 ? 3.291 -34.063 -22.488 1.00 39.97 192 ASP A N 1
ATOM 1509 C CA . ASP A 1 192 ? 3.680 -35.183 -23.328 1.00 39.97 192 ASP A CA 1
ATOM 1510 C C . ASP A 1 192 ? 3.647 -34.722 -24.795 1.00 39.97 192 ASP A C 1
ATOM 1512 O O . ASP A 1 192 ? 2.593 -34.668 -25.423 1.00 39.97 192 ASP A O 1
ATOM 1516 N N . MET A 1 193 ? 4.799 -34.278 -25.299 1.00 39.00 193 MET A N 1
ATOM 1517 C CA . MET A 1 193 ? 5.036 -33.998 -26.711 1.00 39.00 193 MET A CA 1
ATOM 1518 C C . MET A 1 193 ? 5.832 -35.175 -27.257 1.00 39.00 193 MET A C 1
ATOM 1520 O O . MET A 1 193 ? 7.055 -35.139 -27.379 1.00 39.00 193 MET A O 1
ATOM 1524 N N . SER A 1 194 ? 5.124 -36.262 -27.540 1.00 33.53 194 SER A N 1
ATOM 1525 C CA . SER A 1 194 ? 5.645 -37.320 -28.388 1.00 33.53 194 SER A CA 1
ATOM 1526 C C . SER A 1 194 ? 5.922 -36.770 -29.794 1.00 33.53 194 SER A C 1
ATOM 1528 O O . SER A 1 194 ? 5.015 -36.223 -30.419 1.00 33.53 194 SER A O 1
ATOM 1530 N N . MET A 1 195 ? 7.139 -37.021 -30.288 1.00 33.72 195 MET A N 1
ATOM 1531 C CA . MET A 1 195 ? 7.562 -36.991 -31.698 1.00 33.72 195 MET A CA 1
ATOM 1532 C C . MET A 1 195 ? 7.505 -35.643 -32.430 1.00 33.72 195 MET A C 1
ATOM 1534 O O . MET A 1 195 ? 6.523 -35.321 -33.091 1.00 33.72 195 MET A O 1
ATOM 1538 N N . VAL A 1 196 ? 8.651 -34.957 -32.465 1.00 38.25 196 VAL A N 1
ATOM 1539 C CA . VAL A 1 196 ? 9.141 -34.341 -33.706 1.00 38.25 196 VAL A CA 1
ATOM 1540 C C . VAL A 1 196 ? 10.625 -34.687 -33.813 1.00 38.25 196 VAL A C 1
ATOM 1542 O O . VAL A 1 196 ? 11.375 -34.486 -32.862 1.00 38.25 196 VAL A O 1
ATOM 1545 N N . GLU A 1 197 ? 10.987 -35.323 -34.920 1.00 34.84 197 GLU A N 1
ATOM 1546 C CA . GLU A 1 197 ? 12.335 -35.794 -35.231 1.00 34.84 197 GLU A CA 1
ATOM 1547 C C . GLU A 1 197 ? 13.294 -34.607 -35.426 1.00 34.84 197 GLU A C 1
ATOM 1549 O O . GLU A 1 197 ? 12.894 -33.552 -35.921 1.00 34.84 197 GLU A O 1
ATOM 1554 N N . ASP A 1 198 ? 14.538 -34.797 -34.981 1.00 33.31 198 ASP A N 1
ATOM 1555 C CA . ASP A 1 198 ? 15.651 -33.853 -35.068 1.00 33.31 198 ASP A CA 1
ATOM 1556 C C . ASP A 1 198 ? 15.967 -33.470 -36.522 1.00 33.31 198 ASP A C 1
ATOM 1558 O O . ASP A 1 198 ? 16.220 -34.358 -37.333 1.00 33.31 198 ASP A O 1
ATOM 1562 N N . ASP A 1 199 ? 16.062 -32.172 -36.831 1.00 32.91 199 ASP A N 1
ATOM 1563 C CA . ASP A 1 199 ? 16.946 -31.702 -37.902 1.00 32.91 199 ASP A CA 1
ATOM 1564 C C . ASP A 1 199 ? 17.390 -30.233 -37.721 1.00 32.91 199 ASP A C 1
ATOM 1566 O O . ASP A 1 199 ? 16.600 -29.341 -37.416 1.00 32.91 199 ASP A O 1
ATOM 1570 N N . GLU A 1 200 ? 18.695 -30.054 -37.942 1.00 34.62 200 GLU A N 1
ATOM 1571 C CA . GLU A 1 200 ? 19.532 -28.852 -38.099 1.00 34.62 200 GLU A CA 1
ATOM 1572 C C . GLU A 1 200 ? 19.749 -27.845 -36.944 1.00 34.62 200 GLU A C 1
ATOM 1574 O O . GLU A 1 200 ? 18.956 -26.960 -36.628 1.00 34.62 200 GLU A O 1
ATOM 1579 N N . VAL A 1 201 ? 20.977 -27.919 -36.414 1.00 35.78 201 VAL A N 1
ATOM 1580 C CA . VAL A 1 201 ? 21.680 -26.905 -35.620 1.00 35.78 201 VAL A CA 1
ATOM 1581 C C . VAL A 1 201 ? 22.162 -25.784 -36.547 1.00 35.78 201 VAL A C 1
ATOM 1583 O O . VAL A 1 201 ? 22.997 -26.026 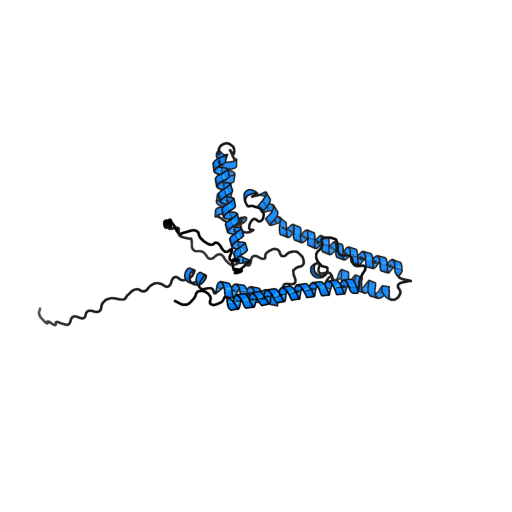-37.417 1.00 35.78 201 VAL A O 1
ATOM 1586 N N . ALA A 1 202 ? 21.696 -24.554 -36.330 1.00 35.00 202 ALA A N 1
ATOM 1587 C CA . ALA A 1 202 ? 22.303 -23.359 -36.914 1.00 35.00 202 ALA A CA 1
ATOM 1588 C C . ALA A 1 202 ? 23.290 -22.735 -35.912 1.00 35.00 202 ALA A C 1
ATOM 1590 O O . ALA A 1 202 ? 22.903 -22.323 -34.818 1.00 35.00 202 ALA A O 1
ATOM 1591 N N . GLU A 1 203 ? 24.570 -22.692 -36.286 1.00 33.19 203 GLU A N 1
ATOM 1592 C CA . GLU A 1 203 ? 25.631 -21.989 -35.560 1.00 3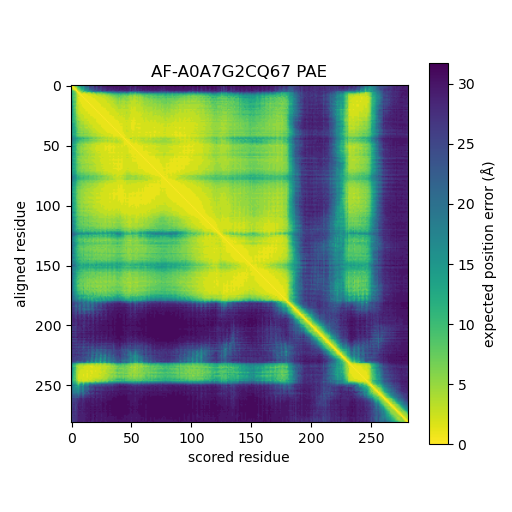3.19 203 GLU A CA 1
ATOM 1593 C C . GLU A 1 203 ? 25.418 -20.464 -35.622 1.00 33.19 203 GLU A C 1
ATOM 1595 O O . GLU A 1 203 ? 25.161 -19.910 -36.693 1.00 33.19 203 GLU A O 1
ATOM 1600 N N . LEU A 1 204 ? 25.559 -19.779 -34.483 1.00 35.31 204 LEU A N 1
ATOM 1601 C CA . LEU A 1 204 ? 25.661 -18.317 -34.409 1.00 35.31 204 LEU A CA 1
ATOM 1602 C C . LEU A 1 204 ? 27.136 -17.924 -34.202 1.00 35.31 204 LEU A C 1
ATOM 1604 O O . LEU A 1 204 ? 27.802 -18.569 -33.390 1.00 35.31 204 LEU A O 1
ATOM 1608 N N . PRO A 1 205 ? 27.655 -16.899 -34.905 1.00 32.69 205 PRO A N 1
ATOM 1609 C CA . PRO A 1 205 ? 29.052 -16.486 -34.801 1.00 32.69 205 PRO A CA 1
ATOM 1610 C C . PRO A 1 205 ? 29.326 -15.625 -33.559 1.00 32.69 205 PRO A C 1
ATOM 1612 O O . PRO A 1 205 ? 28.487 -14.832 -33.131 1.00 32.69 205 PRO A O 1
ATOM 1615 N N . ASP A 1 206 ? 30.535 -15.778 -33.019 1.00 36.53 206 ASP A N 1
ATOM 1616 C CA . ASP A 1 206 ? 31.088 -15.013 -31.902 1.00 36.53 206 ASP A CA 1
ATOM 1617 C C . ASP A 1 206 ? 31.297 -13.530 -32.276 1.00 36.53 206 ASP A C 1
ATOM 1619 O O . ASP A 1 206 ? 32.062 -13.235 -33.196 1.00 36.53 206 ASP A O 1
ATOM 1623 N N . GLU A 1 207 ? 30.695 -12.588 -31.537 1.00 41.31 207 GLU A N 1
ATOM 1624 C CA . GLU A 1 207 ? 31.084 -11.170 -31.586 1.00 41.31 207 GLU A CA 1
ATOM 1625 C C . GLU A 1 207 ? 31.569 -10.660 -30.219 1.00 41.31 207 GLU A C 1
ATOM 1627 O O . GLU A 1 207 ? 30.916 -10.776 -29.181 1.00 41.31 207 GLU A O 1
ATOM 1632 N N . ASP A 1 208 ? 32.787 -10.123 -30.267 1.00 38.34 208 ASP A N 1
ATOM 1633 C CA . ASP A 1 208 ? 33.647 -9.642 -29.192 1.00 38.34 208 ASP A CA 1
ATOM 1634 C C . ASP A 1 208 ? 33.234 -8.207 -28.800 1.00 38.34 208 ASP A C 1
ATOM 1636 O O . ASP A 1 208 ? 33.327 -7.280 -29.607 1.00 38.34 208 ASP A O 1
ATOM 1640 N N . GLY A 1 209 ? 32.756 -8.004 -27.568 1.00 32.94 209 GLY A N 1
ATOM 1641 C CA . GLY A 1 209 ? 32.338 -6.692 -27.060 1.00 32.94 209 GLY A CA 1
ATOM 1642 C C . GLY A 1 209 ? 32.692 -6.514 -25.584 1.00 32.94 209 GLY A C 1
ATOM 1643 O O . GLY A 1 209 ? 31.989 -7.000 -24.701 1.00 32.94 209 GLY A O 1
ATOM 1644 N N . GLY A 1 210 ? 33.807 -5.835 -25.306 1.00 30.42 210 GLY A N 1
ATOM 1645 C CA . GLY A 1 210 ? 34.316 -5.597 -23.952 1.00 30.42 210 GLY A CA 1
ATOM 1646 C C . GLY A 1 210 ? 33.437 -4.669 -23.099 1.00 30.42 210 GLY A C 1
ATOM 1647 O O . GLY A 1 210 ? 33.051 -3.586 -23.535 1.00 30.42 210 GLY A O 1
ATOM 1648 N N . LEU A 1 211 ? 33.176 -5.069 -21.849 1.00 35.09 211 LEU A N 1
ATOM 1649 C CA . LEU A 1 211 ? 32.506 -4.251 -20.827 1.00 35.09 211 LEU A CA 1
ATOM 1650 C C . LEU A 1 211 ? 33.505 -3.308 -20.119 1.00 35.09 211 LEU A C 1
ATOM 1652 O O . LEU A 1 211 ? 34.593 -3.757 -19.750 1.00 35.09 211 LEU A O 1
ATOM 1656 N N . PRO A 1 212 ? 33.150 -2.037 -19.836 1.00 33.34 212 PRO A N 1
ATOM 1657 C CA . PRO A 1 212 ? 33.946 -1.178 -18.968 1.00 33.34 212 PRO A CA 1
ATOM 1658 C C . PRO A 1 212 ? 33.777 -1.537 -17.483 1.00 33.34 212 PRO A C 1
ATOM 1660 O O . PRO A 1 212 ? 32.684 -1.791 -16.977 1.00 33.34 212 PRO A O 1
ATOM 1663 N N . ASP A 1 213 ? 34.915 -1.520 -16.797 1.00 35.88 213 ASP A N 1
ATOM 1664 C CA . ASP A 1 213 ? 35.157 -1.979 -15.434 1.00 35.88 213 ASP A CA 1
ATOM 1665 C C . ASP A 1 213 ? 34.889 -0.841 -14.429 1.00 35.88 213 ASP A C 1
ATOM 1667 O O . ASP A 1 213 ? 35.700 0.078 -14.297 1.00 35.88 213 ASP A O 1
ATOM 1671 N N . GLN A 1 214 ? 33.733 -0.844 -13.751 1.00 31.83 214 GLN A N 1
ATOM 1672 C CA . GLN A 1 214 ? 33.499 -0.025 -12.551 1.00 31.83 214 GLN A CA 1
ATOM 1673 C C . GLN A 1 214 ? 32.361 -0.603 -11.677 1.00 31.83 214 GLN A C 1
ATOM 1675 O O . GLN A 1 214 ? 31.271 -0.878 -12.182 1.00 31.83 214 GLN A O 1
ATOM 1680 N N . PRO A 1 215 ? 32.567 -0.785 -10.356 1.00 32.34 215 PRO A N 1
ATOM 1681 C CA . PRO A 1 215 ? 31.586 -1.428 -9.488 1.00 32.34 215 PRO A CA 1
ATOM 1682 C C . PRO A 1 215 ? 30.428 -0.477 -9.153 1.00 32.34 215 PRO A C 1
ATOM 1684 O O . PRO A 1 215 ? 30.581 0.472 -8.380 1.00 32.34 215 PRO A O 1
ATOM 1687 N N . LEU A 1 216 ? 29.241 -0.765 -9.693 1.00 32.03 216 LEU A N 1
ATOM 1688 C CA . LEU A 1 216 ? 27.985 -0.154 -9.256 1.00 32.03 216 LEU A CA 1
ATOM 1689 C C . LEU A 1 216 ? 27.743 -0.516 -7.785 1.00 32.03 216 LEU A C 1
ATOM 1691 O O . LEU A 1 216 ? 27.542 -1.680 -7.429 1.00 32.03 216 LEU A O 1
ATOM 1695 N N . LYS A 1 217 ? 27.789 0.499 -6.919 1.00 27.64 217 LYS A N 1
ATOM 1696 C CA . LYS A 1 217 ? 27.455 0.383 -5.498 1.00 27.64 217 LYS A CA 1
ATOM 1697 C C . LYS A 1 217 ? 26.037 -0.187 -5.370 1.00 27.64 217 LYS A C 1
ATOM 1699 O O . LYS A 1 217 ? 25.092 0.362 -5.929 1.00 27.64 217 LYS A O 1
ATOM 1704 N N . ARG A 1 218 ? 25.901 -1.305 -4.645 1.00 33.53 218 ARG A N 1
ATOM 1705 C CA . ARG A 1 218 ? 24.612 -1.854 -4.200 1.00 33.53 218 ARG A CA 1
ATOM 1706 C C . ARG A 1 218 ? 24.002 -0.874 -3.200 1.00 33.53 218 ARG A C 1
ATOM 1708 O O . ARG A 1 218 ? 24.249 -0.979 -2.005 1.00 33.53 218 ARG A O 1
ATOM 1715 N N . GLU A 1 219 ? 23.229 0.077 -3.692 1.00 29.97 219 GLU A N 1
ATOM 1716 C CA . GLU A 1 219 ? 22.227 0.740 -2.868 1.00 29.97 219 GLU A CA 1
ATOM 1717 C C . GLU A 1 219 ? 20.992 -0.158 -2.901 1.00 29.97 219 GLU A C 1
ATOM 1719 O O . GLU A 1 219 ? 20.480 -0.480 -3.978 1.00 29.97 219 GLU A O 1
ATOM 1724 N N . ALA A 1 220 ? 20.598 -0.667 -1.733 1.00 34.53 220 ALA A N 1
ATOM 1725 C CA . ALA A 1 220 ? 19.362 -1.413 -1.568 1.00 34.53 220 ALA A CA 1
ATOM 1726 C C . ALA A 1 220 ? 18.218 -0.504 -2.029 1.00 34.53 220 ALA A C 1
ATOM 1728 O O . ALA A 1 220 ? 17.923 0.505 -1.396 1.00 34.53 220 ALA A O 1
ATOM 1729 N N . GLN A 1 221 ? 17.652 -0.804 -3.195 1.00 33.19 221 GLN A N 1
ATOM 1730 C CA . GLN A 1 221 ? 16.488 -0.092 -3.696 1.00 33.19 221 GLN A CA 1
ATOM 1731 C C . GLN A 1 221 ? 15.297 -0.589 -2.888 1.00 33.19 221 GLN A C 1
ATOM 1733 O O . GLN A 1 221 ? 14.801 -1.687 -3.132 1.00 33.19 221 GLN A O 1
ATOM 1738 N N . GLU A 1 222 ? 14.890 0.196 -1.894 1.00 31.88 222 GLU A N 1
ATOM 1739 C CA . GLU A 1 222 ? 13.615 0.017 -1.213 1.00 31.88 222 GLU A CA 1
ATOM 1740 C C . GLU A 1 222 ? 12.509 0.174 -2.261 1.00 31.88 222 GLU A C 1
ATOM 1742 O O . GLU A 1 222 ? 12.290 1.246 -2.825 1.00 31.88 222 GLU A O 1
ATOM 1747 N N . THR A 1 223 ? 11.865 -0.938 -2.603 1.00 37.75 223 THR A N 1
ATOM 1748 C CA . THR A 1 223 ? 10.614 -0.921 -3.353 1.00 37.75 223 THR A CA 1
ATOM 1749 C C . THR A 1 223 ? 9.542 -0.245 -2.509 1.00 37.75 223 THR A C 1
ATOM 1751 O O . THR A 1 223 ? 9.491 -0.523 -1.311 1.00 37.75 223 THR A O 1
ATOM 1754 N N . PRO A 1 224 ? 8.659 0.579 -3.096 1.00 33.62 224 PRO A N 1
ATOM 1755 C CA . PRO A 1 224 ? 7.503 1.079 -2.371 1.00 33.62 224 PRO A CA 1
ATOM 1756 C C . PRO A 1 224 ? 6.651 -0.127 -1.967 1.00 33.62 224 PRO A C 1
ATOM 1758 O O . PRO A 1 224 ? 6.120 -0.835 -2.826 1.00 33.62 224 PRO A O 1
ATOM 1761 N N . CYS A 1 225 ? 6.598 -0.415 -0.671 1.00 34.91 225 CYS A N 1
ATOM 1762 C CA . CYS A 1 225 ? 5.668 -1.386 -0.122 1.00 34.91 225 CYS A CA 1
ATOM 1763 C C . CYS A 1 225 ? 4.253 -0.803 -0.209 1.00 34.91 225 CYS A C 1
ATOM 1765 O O . CYS A 1 225 ? 4.065 0.406 -0.070 1.00 34.91 225 CYS A O 1
ATOM 1767 N N . LEU A 1 226 ? 3.261 -1.658 -0.457 1.00 36.50 226 LEU A N 1
ATOM 1768 C CA . LEU A 1 226 ? 1.856 -1.268 -0.361 1.00 36.50 226 LEU A CA 1
ATOM 1769 C C . LEU A 1 226 ? 1.599 -0.752 1.062 1.00 36.50 226 LEU A C 1
ATOM 1771 O O . LEU A 1 226 ? 2.007 -1.393 2.034 1.00 36.50 226 LEU A O 1
ATOM 1775 N N . ALA A 1 227 ? 0.959 0.412 1.180 1.00 32.78 227 ALA A N 1
ATOM 1776 C CA . ALA A 1 227 ? 0.680 1.042 2.465 1.00 32.78 227 ALA A CA 1
ATOM 1777 C C . ALA A 1 227 ? -0.021 0.040 3.405 1.00 32.78 227 ALA A C 1
ATOM 1779 O O . ALA A 1 227 ? -1.074 -0.506 3.069 1.00 32.78 227 ALA A O 1
ATOM 1780 N N . GLY A 1 228 ? 0.598 -0.239 4.559 1.00 42.69 228 GLY A N 1
ATOM 1781 C CA . GLY A 1 228 ? 0.056 -1.149 5.575 1.00 42.69 228 GLY A CA 1
ATOM 1782 C C . GLY A 1 228 ? 0.699 -2.539 5.685 1.00 42.69 228 GLY A C 1
ATOM 1783 O O . GLY A 1 228 ? 0.322 -3.337 6.547 1.00 42.69 228 GLY A O 1
ATOM 1784 N N . THR A 1 229 ? 1.695 -2.866 4.857 1.00 43.31 229 THR A N 1
ATOM 1785 C CA . THR A 1 229 ? 2.508 -4.090 5.027 1.00 43.31 229 THR A CA 1
ATOM 1786 C C . THR A 1 229 ? 3.786 -3.868 5.843 1.00 43.31 229 THR A C 1
ATOM 1788 O O . THR A 1 229 ? 4.636 -4.750 5.881 1.00 43.31 229 THR A O 1
ATOM 1791 N N . ASP A 1 230 ? 3.927 -2.724 6.518 1.00 45.47 230 ASP A N 1
ATOM 1792 C CA . ASP A 1 230 ? 5.139 -2.321 7.255 1.00 45.47 230 ASP A CA 1
ATOM 1793 C C . ASP A 1 230 ? 5.374 -3.065 8.580 1.00 45.47 230 ASP A C 1
ATOM 1795 O O . ASP A 1 230 ? 6.254 -2.697 9.359 1.00 45.47 230 ASP A O 1
ATOM 1799 N N . MET A 1 231 ? 4.677 -4.175 8.823 1.00 48.69 231 MET A N 1
ATOM 1800 C CA . MET A 1 231 ? 5.249 -5.205 9.684 1.00 48.69 231 MET A CA 1
ATOM 1801 C C . MET A 1 231 ? 6.278 -5.973 8.858 1.00 48.69 231 MET A C 1
ATOM 1803 O O . MET A 1 231 ? 6.013 -7.058 8.343 1.00 48.69 231 MET A O 1
ATOM 1807 N N . LYS A 1 232 ? 7.462 -5.366 8.719 1.00 61.81 232 LYS A N 1
ATOM 1808 C CA . LYS A 1 232 ? 8.699 -6.056 8.355 1.00 61.81 232 LYS A CA 1
ATOM 1809 C C . LYS A 1 232 ? 8.956 -7.104 9.429 1.00 61.81 232 LYS A C 1
ATOM 1811 O O . LYS A 1 232 ? 9.604 -6.817 10.432 1.00 61.81 232 LYS A O 1
ATOM 1816 N N . ASP A 1 233 ? 8.346 -8.278 9.272 1.00 81.69 233 ASP A N 1
ATOM 1817 C CA . ASP A 1 233 ? 8.542 -9.401 10.176 1.00 81.69 233 ASP A CA 1
ATOM 1818 C C . ASP A 1 233 ? 10.040 -9.736 10.176 1.00 81.69 233 ASP A C 1
ATOM 1820 O O . ASP A 1 233 ? 10.555 -10.220 9.163 1.00 81.69 233 ASP A O 1
ATOM 1824 N N . PRO A 1 234 ? 10.779 -9.468 11.272 1.00 85.25 234 PRO A N 1
ATOM 1825 C CA . PRO A 1 234 ? 12.237 -9.546 11.244 1.00 85.25 234 PRO A CA 1
ATOM 18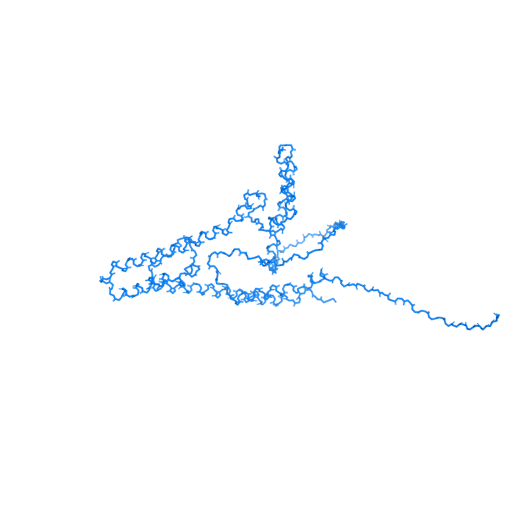26 C C . PRO A 1 234 ? 12.734 -10.962 10.953 1.00 85.25 234 PRO A C 1
ATOM 1828 O O . PRO A 1 234 ? 13.867 -11.147 10.511 1.00 85.25 234 PRO A O 1
ATOM 1831 N N . TYR A 1 235 ? 11.909 -11.969 11.245 1.00 86.25 235 TYR A N 1
ATOM 1832 C CA . TYR A 1 235 ? 12.199 -13.361 10.946 1.00 86.25 235 TYR A CA 1
ATOM 1833 C C . TYR A 1 235 ? 12.023 -13.670 9.455 1.00 86.25 235 TYR A C 1
ATOM 1835 O O . TYR A 1 235 ? 12.922 -14.251 8.847 1.00 86.25 235 TYR A O 1
ATOM 1843 N N . TYR A 1 236 ? 10.927 -13.224 8.845 1.00 85.44 236 TYR A N 1
ATOM 1844 C CA . TYR A 1 236 ? 10.710 -13.303 7.405 1.00 85.44 236 TYR A CA 1
ATOM 1845 C C . TYR A 1 236 ? 11.843 -12.612 6.629 1.00 85.44 236 TYR A C 1
ATOM 1847 O O . TYR A 1 236 ? 12.419 -13.221 5.730 1.00 85.44 236 TYR A O 1
ATOM 1855 N N . GLU A 1 237 ? 12.270 -11.411 7.040 1.00 87.56 237 GLU A N 1
ATOM 1856 C CA . GLU A 1 237 ? 13.411 -10.712 6.418 1.00 87.56 237 GLU A CA 1
ATOM 1857 C C . GLU A 1 237 ? 14.724 -11.507 6.522 1.00 87.56 237 GLU A C 1
ATOM 1859 O O . GLU A 1 237 ? 15.509 -11.562 5.572 1.00 87.56 237 GLU A O 1
ATOM 1864 N N . GLN A 1 238 ? 14.973 -12.164 7.661 1.00 87.38 238 GLN A N 1
ATOM 1865 C CA . GLN A 1 238 ? 16.139 -13.039 7.829 1.00 87.38 238 GLN A CA 1
ATOM 1866 C C . GLN A 1 238 ? 16.083 -14.251 6.896 1.00 87.38 238 GLN A C 1
ATOM 1868 O O . GLN A 1 238 ? 17.114 -14.649 6.349 1.00 87.38 238 GLN A O 1
ATOM 1873 N N . LEU A 1 239 ? 14.900 -14.838 6.703 1.00 86.44 239 LEU A N 1
ATOM 1874 C CA . LEU A 1 239 ? 14.703 -15.947 5.773 1.00 86.44 239 LEU A CA 1
ATOM 1875 C C . LEU A 1 239 ? 14.889 -15.499 4.318 1.00 86.44 239 LEU A C 1
ATOM 1877 O O . LEU A 1 239 ? 15.524 -16.218 3.549 1.00 86.44 239 LEU A O 1
ATOM 1881 N N . GLU A 1 240 ? 14.414 -14.310 3.940 1.00 84.81 240 GLU A N 1
ATOM 1882 C CA . GLU A 1 240 ? 14.650 -13.749 2.605 1.00 84.81 240 GLU A CA 1
ATOM 1883 C C . GLU A 1 240 ? 16.137 -13.488 2.359 1.00 84.81 240 GLU A C 1
ATOM 1885 O O . GLU A 1 240 ? 16.674 -13.910 1.334 1.00 84.81 240 GLU A O 1
ATOM 1890 N N . ALA A 1 241 ? 16.828 -12.876 3.323 1.00 86.88 241 ALA A N 1
ATOM 1891 C CA . ALA A 1 241 ? 18.264 -12.634 3.234 1.00 86.88 241 ALA A CA 1
ATOM 1892 C C . ALA A 1 241 ? 19.064 -13.943 3.130 1.00 86.88 241 ALA A C 1
ATOM 1894 O O . ALA A 1 241 ? 20.016 -14.028 2.352 1.00 86.88 241 ALA A O 1
ATOM 1895 N N . LEU A 1 242 ? 18.668 -14.976 3.885 1.00 86.56 242 LEU A N 1
ATOM 1896 C CA . LEU A 1 242 ? 19.282 -16.301 3.818 1.00 86.56 242 LEU A CA 1
ATOM 1897 C C . LEU A 1 242 ? 19.043 -16.961 2.458 1.00 86.56 242 LEU A C 1
ATOM 1899 O O . LEU A 1 242 ? 19.986 -17.479 1.862 1.00 86.56 242 LEU A O 1
ATOM 1903 N N . ARG A 1 243 ? 17.804 -16.913 1.952 1.00 85.31 243 ARG A N 1
ATOM 1904 C CA . ARG A 1 243 ? 17.457 -17.407 0.616 1.00 85.31 243 ARG A CA 1
ATOM 1905 C C . ARG A 1 243 ? 18.375 -16.749 -0.412 1.00 85.31 243 AR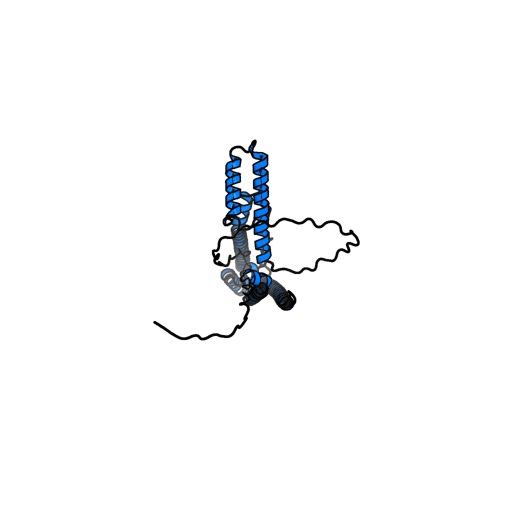G A C 1
ATOM 1907 O O . ARG A 1 243 ? 19.102 -17.445 -1.119 1.00 85.31 243 ARG A O 1
ATOM 1914 N N . ASP A 1 244 ? 18.395 -15.419 -0.449 1.00 82.25 244 ASP A N 1
ATOM 1915 C CA . ASP A 1 244 ? 19.148 -14.630 -1.426 1.00 82.25 244 ASP A CA 1
ATOM 1916 C C . ASP A 1 244 ? 20.666 -14.874 -1.346 1.00 82.25 244 ASP A C 1
ATOM 1918 O O . ASP A 1 244 ? 21.339 -14.908 -2.381 1.00 82.25 244 ASP A O 1
ATOM 1922 N N . ALA A 1 245 ? 21.211 -15.102 -0.145 1.00 83.31 245 ALA A N 1
ATOM 1923 C CA . ALA A 1 245 ? 22.603 -15.508 0.044 1.00 83.31 245 ALA A CA 1
ATOM 1924 C C . ALA A 1 245 ? 22.888 -16.892 -0.565 1.00 83.31 245 ALA A C 1
ATOM 1926 O O . ALA A 1 245 ? 23.821 -17.023 -1.357 1.00 83.31 245 ALA A O 1
ATOM 1927 N N . LEU A 1 246 ? 22.043 -17.893 -0.290 1.00 82.00 246 LEU A N 1
ATOM 1928 C CA . LEU A 1 246 ? 22.186 -19.251 -0.834 1.00 82.00 246 LEU A CA 1
ATOM 1929 C C . LEU A 1 246 ? 22.123 -19.285 -2.366 1.00 82.00 246 LEU A C 1
ATOM 1931 O O . LEU A 1 246 ? 22.799 -20.099 -2.996 1.00 82.00 246 LEU A O 1
ATOM 1935 N N . ILE A 1 247 ? 21.334 -18.393 -2.968 1.00 73.94 247 ILE A N 1
ATOM 1936 C CA . ILE A 1 247 ? 21.239 -18.227 -4.426 1.00 73.94 247 ILE A CA 1
ATOM 1937 C C . ILE A 1 247 ? 22.481 -17.537 -4.994 1.00 73.94 247 ILE A C 1
ATOM 1939 O O . ILE A 1 247 ? 22.931 -17.870 -6.091 1.00 73.94 247 ILE A O 1
ATOM 1943 N N . ALA A 1 248 ? 23.036 -16.560 -4.273 1.00 73.19 248 ALA A N 1
ATOM 1944 C CA . ALA A 1 248 ? 24.248 -15.858 -4.686 1.00 73.19 248 ALA A CA 1
ATOM 1945 C C . ALA A 1 248 ? 25.503 -16.749 -4.627 1.00 73.19 248 ALA A C 1
ATOM 1947 O O . ALA A 1 248 ? 26.448 -16.501 -5.376 1.00 73.19 248 ALA A O 1
ATOM 1948 N N . GLU A 1 249 ? 25.500 -17.776 -3.775 1.00 65.44 249 GLU A N 1
ATOM 1949 C CA . GLU A 1 249 ? 26.574 -18.769 -3.628 1.00 65.44 249 GLU A CA 1
ATOM 1950 C C . GLU A 1 249 ? 26.558 -19.881 -4.702 1.00 65.44 249 GLU A C 1
ATOM 1952 O O . GLU A 1 249 ? 27.438 -20.743 -4.708 1.00 65.44 249 GLU A O 1
ATOM 1957 N N . ASP A 1 250 ? 25.621 -19.863 -5.661 1.00 53.53 250 ASP A N 1
ATOM 1958 C CA . ASP A 1 250 ? 25.665 -20.765 -6.820 1.00 53.53 250 ASP A CA 1
ATOM 1959 C C . ASP A 1 250 ? 26.912 -20.455 -7.698 1.00 53.53 250 ASP A C 1
ATOM 1961 O O . ASP A 1 250 ? 27.041 -19.345 -8.241 1.00 53.53 250 ASP A O 1
ATOM 1965 N N . PRO A 1 251 ? 27.843 -21.417 -7.901 1.00 45.09 251 PRO A N 1
ATOM 1966 C CA . PRO A 1 251 ? 29.134 -21.209 -8.573 1.00 45.09 251 PRO A CA 1
ATOM 1967 C C . PRO A 1 251 ? 29.045 -20.777 -10.048 1.00 45.09 251 PRO A C 1
ATOM 1969 O O . PRO A 1 251 ? 30.073 -20.479 -10.670 1.00 45.09 251 PRO A O 1
ATOM 1972 N N . ARG A 1 252 ? 27.841 -20.689 -10.628 1.00 47.03 252 ARG A N 1
ATOM 1973 C CA . ARG A 1 252 ? 27.611 -20.037 -11.929 1.00 47.03 252 ARG A CA 1
ATOM 1974 C C . ARG A 1 252 ? 27.899 -18.528 -11.904 1.00 47.03 252 ARG A C 1
ATOM 1976 O O . ARG A 1 252 ? 28.300 -17.996 -12.935 1.00 47.03 252 ARG A O 1
ATOM 1983 N N . GLN A 1 253 ? 27.774 -17.849 -10.757 1.00 44.44 253 GLN A N 1
ATOM 1984 C CA . GLN A 1 253 ? 28.189 -16.441 -10.613 1.00 44.44 253 GLN A CA 1
ATOM 1985 C C . GLN A 1 253 ? 29.671 -16.285 -10.247 1.00 44.44 253 GLN A C 1
ATOM 1987 O O . GLN A 1 253 ? 30.298 -15.289 -10.608 1.00 44.44 253 GLN A O 1
ATOM 1992 N N . GLU A 1 254 ? 30.266 -17.266 -9.567 1.00 32.69 254 GLU A N 1
ATOM 1993 C CA . GLU A 1 254 ? 31.654 -17.175 -9.101 1.00 32.69 254 GLU A CA 1
ATOM 1994 C C . GLU A 1 254 ? 32.674 -17.429 -10.225 1.00 32.69 254 GLU A C 1
ATOM 1996 O O . GLU A 1 254 ? 33.689 -16.735 -10.315 1.00 32.69 254 GLU A O 1
ATOM 2001 N N . ARG A 1 255 ? 32.350 -18.310 -11.186 1.00 37.16 255 ARG A N 1
ATOM 2002 C CA . ARG A 1 255 ? 33.132 -18.475 -12.430 1.00 37.16 255 ARG A CA 1
ATOM 2003 C C . ARG A 1 255 ? 33.158 -17.226 -13.318 1.00 37.16 255 ARG A C 1
ATOM 2005 O O . ARG A 1 255 ? 34.095 -17.075 -14.096 1.00 37.16 255 ARG A O 1
ATOM 2012 N N . ALA A 1 256 ? 32.172 -16.338 -13.184 1.00 41.12 256 ALA A N 1
ATOM 2013 C CA . ALA A 1 256 ? 32.154 -15.036 -13.852 1.00 41.12 256 ALA A CA 1
ATOM 2014 C C . ALA A 1 256 ? 32.933 -13.952 -13.077 1.00 41.12 256 ALA A C 1
ATOM 2016 O O . ALA A 1 256 ? 33.267 -12.919 -13.648 1.00 41.12 256 ALA A O 1
ATOM 2017 N N . ARG A 1 257 ? 33.243 -14.175 -11.789 1.00 41.53 257 ARG A N 1
ATOM 2018 C CA . ARG A 1 257 ? 33.999 -13.232 -10.943 1.00 41.53 257 ARG A CA 1
ATOM 2019 C C . ARG A 1 257 ? 35.501 -13.500 -10.911 1.00 41.53 257 ARG A C 1
ATOM 2021 O O . ARG A 1 257 ? 36.264 -12.555 -10.753 1.00 41.53 257 ARG A O 1
ATOM 2028 N N . TYR A 1 258 ? 35.931 -14.750 -11.081 1.00 34.88 258 TYR A N 1
ATOM 2029 C CA . TYR A 1 258 ? 37.346 -15.103 -11.205 1.00 34.88 258 TYR A CA 1
ATOM 2030 C C . TYR A 1 258 ? 37.529 -16.260 -12.198 1.00 34.88 258 TYR A C 1
ATOM 2032 O O . TYR A 1 258 ? 37.402 -17.425 -11.807 1.00 34.88 258 TYR A O 1
ATOM 2040 N N . PRO A 1 259 ? 37.872 -15.998 -13.474 1.00 40.56 259 PRO A N 1
ATOM 2041 C CA . PRO A 1 259 ? 38.390 -17.054 -14.324 1.00 40.56 259 PRO A CA 1
ATOM 2042 C C . PRO A 1 259 ? 39.717 -17.517 -13.718 1.00 40.56 259 PRO A C 1
ATOM 2044 O O . PRO A 1 259 ? 40.671 -16.745 -13.591 1.00 40.56 259 PRO A O 1
ATOM 2047 N N . LEU A 1 260 ? 39.770 -18.782 -13.297 1.00 40.91 260 LEU A N 1
ATOM 2048 C CA . LEU A 1 260 ? 41.011 -19.434 -12.898 1.00 40.91 260 LEU A CA 1
ATOM 2049 C C . LEU A 1 260 ? 42.037 -19.216 -14.012 1.00 40.91 260 LEU A C 1
ATOM 2051 O O . LEU A 1 260 ? 41.872 -19.708 -15.128 1.00 40.91 260 LEU A O 1
ATOM 2055 N N . ARG A 1 261 ? 43.084 -18.451 -13.696 1.00 37.06 261 ARG A N 1
ATOM 2056 C CA . ARG A 1 261 ? 44.244 -18.224 -14.553 1.00 37.06 261 ARG A CA 1
ATOM 2057 C C . ARG A 1 261 ? 44.858 -19.587 -14.871 1.00 37.06 261 ARG A C 1
ATOM 2059 O O . ARG A 1 261 ? 45.539 -20.176 -14.034 1.00 37.06 261 ARG A O 1
ATOM 2066 N N . GLY A 1 262 ? 44.534 -20.100 -16.057 1.00 38.00 262 GLY A N 1
ATOM 2067 C CA . GLY A 1 262 ? 45.052 -21.350 -16.595 1.00 38.00 262 GLY A CA 1
ATOM 2068 C C . GLY A 1 262 ? 46.578 -21.373 -16.556 1.00 38.00 262 GLY A C 1
ATOM 2069 O O . GLY A 1 262 ? 47.235 -20.351 -16.762 1.00 38.00 262 GLY A O 1
ATOM 2070 N N . GLY A 1 263 ? 47.110 -22.546 -16.221 1.00 39.34 263 GLY A N 1
ATOM 2071 C CA . GLY A 1 263 ? 48.517 -22.795 -15.946 1.00 39.34 263 GLY A CA 1
ATOM 2072 C C . GLY A 1 263 ? 49.474 -22.325 -17.039 1.00 39.34 263 GLY A C 1
ATOM 2073 O O . GLY A 1 263 ? 49.268 -22.564 -18.226 1.00 39.34 263 GLY A O 1
ATOM 2074 N N . ALA A 1 264 ? 50.571 -21.717 -16.596 1.00 35.72 264 ALA A N 1
ATOM 2075 C CA . ALA A 1 264 ? 51.810 -21.705 -17.351 1.00 35.72 264 ALA A CA 1
ATOM 2076 C C . ALA A 1 264 ? 52.589 -22.971 -16.972 1.00 35.72 264 ALA A C 1
ATOM 2078 O O . ALA A 1 264 ? 53.090 -23.103 -15.857 1.00 35.72 264 ALA A O 1
ATOM 2079 N N . ASP A 1 265 ? 52.615 -23.906 -17.912 1.00 38.62 265 ASP A N 1
ATOM 2080 C CA . ASP A 1 265 ? 53.477 -25.080 -17.957 1.00 38.62 265 ASP A CA 1
ATOM 2081 C C . ASP A 1 265 ? 54.952 -24.620 -17.977 1.00 38.62 265 ASP A C 1
ATOM 2083 O O . ASP A 1 265 ? 55.441 -24.051 -18.959 1.00 38.62 265 ASP A O 1
ATOM 2087 N N . GLU A 1 266 ? 55.656 -24.771 -16.851 1.00 38.47 266 GLU A N 1
ATOM 2088 C CA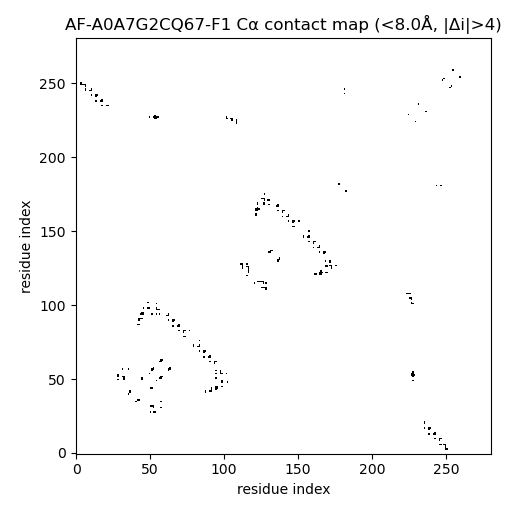 . GLU A 1 266 ? 57.086 -24.480 -16.736 1.00 38.47 266 GLU A CA 1
ATOM 2089 C C . GLU A 1 266 ? 57.921 -25.601 -17.385 1.00 38.47 266 GLU A C 1
ATOM 2091 O O . GLU A 1 266 ? 58.253 -26.594 -16.748 1.00 38.47 266 GLU A O 1
ATOM 2096 N N . GLY A 1 267 ? 58.310 -25.383 -18.645 1.00 34.66 267 GLY A N 1
ATOM 2097 C CA . GLY A 1 267 ? 59.673 -25.552 -19.182 1.00 34.66 267 GLY A CA 1
ATOM 2098 C C . GLY A 1 267 ? 60.389 -26.928 -19.118 1.00 34.66 267 GLY A C 1
ATOM 2099 O O . GLY A 1 267 ? 60.533 -27.545 -18.063 1.00 34.66 267 GLY A O 1
ATOM 2100 N N . PRO A 1 268 ? 61.021 -27.389 -20.221 1.00 41.78 268 PRO A N 1
ATOM 2101 C CA . PRO A 1 268 ? 61.684 -28.689 -20.259 1.00 41.78 268 PRO A CA 1
ATOM 2102 C C . PRO A 1 268 ? 63.050 -28.664 -19.551 1.00 41.78 268 PRO A C 1
ATOM 2104 O O . PRO A 1 268 ? 63.939 -27.881 -19.885 1.00 41.78 268 PRO A O 1
ATOM 2107 N N . ARG A 1 269 ? 63.281 -29.609 -18.630 1.00 36.69 269 ARG A N 1
ATOM 2108 C CA . ARG A 1 269 ? 64.624 -29.929 -18.116 1.00 36.69 269 ARG A CA 1
ATOM 2109 C C . ARG A 1 269 ? 65.329 -30.904 -19.063 1.00 36.69 269 ARG A C 1
ATOM 2111 O O . ARG A 1 269 ? 65.028 -32.096 -19.064 1.00 36.69 269 ARG A O 1
ATOM 2118 N N . ARG A 1 270 ? 66.336 -30.434 -19.806 1.00 36.56 270 ARG A N 1
ATOM 2119 C CA . ARG A 1 270 ? 67.388 -31.296 -20.375 1.00 36.56 270 ARG A CA 1
ATOM 2120 C C . ARG A 1 270 ? 68.755 -30.843 -19.875 1.00 36.56 270 ARG A C 1
ATOM 2122 O O . ARG A 1 270 ? 69.235 -29.767 -20.207 1.00 36.56 270 ARG A O 1
ATOM 2129 N N . ALA A 1 271 ? 69.361 -31.695 -19.057 1.00 39.81 271 ALA A N 1
ATOM 2130 C CA . ALA A 1 271 ? 70.733 -31.579 -18.601 1.00 39.81 271 ALA A CA 1
ATOM 2131 C C . ALA A 1 271 ? 71.695 -32.041 -19.706 1.00 39.81 271 ALA A C 1
ATOM 2133 O O . ALA A 1 271 ? 71.558 -33.155 -20.207 1.00 39.81 271 ALA A O 1
ATOM 2134 N N . THR A 1 272 ? 72.712 -31.236 -20.020 1.00 40.22 272 THR A N 1
ATOM 2135 C CA . THR A 1 272 ? 73.948 -31.723 -20.649 1.00 40.22 272 THR A CA 1
ATOM 2136 C C . THR A 1 272 ? 75.169 -31.102 -19.980 1.00 40.22 272 THR A C 1
ATOM 2138 O O . THR A 1 272 ? 75.497 -29.931 -20.135 1.00 40.22 272 THR A O 1
ATOM 2141 N N . GLN A 1 273 ? 75.800 -31.968 -19.200 1.00 40.47 273 GLN A N 1
ATOM 2142 C CA . GLN A 1 273 ? 77.189 -32.058 -18.771 1.00 40.47 273 GLN A CA 1
ATOM 2143 C C . GLN A 1 273 ? 78.242 -31.345 -19.656 1.00 40.47 273 GLN A C 1
ATOM 2145 O O . GLN A 1 273 ? 78.396 -31.657 -20.830 1.00 40.47 273 GLN A O 1
ATOM 2150 N N . GLY A 1 274 ? 79.061 -30.505 -19.009 1.00 36.53 274 GLY A N 1
ATOM 2151 C CA . GLY A 1 274 ? 80.529 -30.585 -19.025 1.00 36.53 274 GLY A CA 1
ATOM 2152 C C . GLY A 1 274 ? 81.313 -30.095 -20.252 1.00 36.53 274 GLY A C 1
ATOM 2153 O O . GLY A 1 274 ? 81.369 -30.774 -21.268 1.00 36.53 274 GLY A O 1
ATOM 2154 N N . ARG A 1 275 ? 82.150 -29.064 -20.051 1.00 42.81 275 ARG A N 1
ATOM 2155 C CA . ARG A 1 275 ? 83.620 -29.205 -20.161 1.00 42.81 275 ARG A CA 1
ATOM 2156 C C . ARG A 1 275 ? 84.374 -27.958 -19.693 1.00 42.81 275 ARG A C 1
ATOM 2158 O O . ARG A 1 275 ? 84.175 -26.860 -20.194 1.00 42.81 275 ARG A O 1
ATOM 2165 N N . ARG A 1 276 ? 85.317 -28.202 -18.777 1.00 43.84 276 ARG A N 1
ATOM 2166 C CA . ARG A 1 276 ? 86.526 -27.402 -18.543 1.00 43.84 276 ARG A CA 1
ATOM 2167 C C . ARG A 1 276 ? 87.302 -27.198 -19.850 1.00 43.84 276 ARG A C 1
ATOM 2169 O O . ARG A 1 276 ? 87.463 -28.165 -20.597 1.00 43.84 276 ARG A O 1
ATOM 2176 N N . ARG A 1 277 ? 87.943 -26.037 -20.000 1.00 44.88 277 ARG A N 1
ATOM 2177 C CA . ARG A 1 277 ? 89.372 -25.959 -20.342 1.00 44.88 277 ARG A CA 1
ATOM 2178 C C . ARG A 1 277 ? 89.977 -24.628 -19.897 1.00 44.88 277 ARG A C 1
ATOM 2180 O O . ARG A 1 277 ? 89.367 -23.577 -20.026 1.00 44.88 277 ARG A O 1
ATOM 2187 N N . GLU A 1 278 ? 91.158 -24.769 -19.320 1.00 42.88 278 GLU A N 1
ATOM 2188 C CA . GLU A 1 278 ? 92.064 -23.755 -18.798 1.00 42.88 278 GLU A CA 1
ATOM 2189 C C . GLU A 1 278 ? 92.796 -23.005 -19.924 1.00 42.88 278 GLU A C 1
ATOM 2191 O O . GLU A 1 278 ? 93.035 -23.578 -20.987 1.00 42.88 278 GLU A O 1
ATOM 2196 N N . GLY A 1 279 ? 93.260 -21.791 -19.605 1.00 38.72 279 GLY A N 1
ATOM 2197 C CA . GLY A 1 279 ? 94.641 -21.381 -19.879 1.00 38.72 279 GLY A CA 1
ATOM 2198 C C . GLY A 1 279 ? 94.915 -20.457 -21.070 1.00 38.72 279 GLY A C 1
ATOM 2199 O O . GLY A 1 279 ? 94.825 -20.881 -22.217 1.00 38.72 279 GLY A O 1
ATOM 2200 N N . GLY A 1 280 ? 95.457 -19.271 -20.759 1.00 41.41 280 GLY A N 1
ATOM 2201 C CA . GLY A 1 280 ? 96.689 -18.791 -21.400 1.00 41.41 280 GLY A CA 1
ATOM 2202 C C . GLY A 1 280 ? 96.643 -17.406 -22.051 1.00 41.41 280 GLY A C 1
ATOM 2203 O O . GLY A 1 280 ? 96.079 -17.272 -23.133 1.00 41.41 280 GLY A O 1
ATOM 2204 N N . GLY A 1 281 ? 97.338 -16.433 -21.445 1.00 33.00 281 GLY A N 1
ATOM 2205 C CA . GLY A 1 281 ? 97.729 -15.158 -22.064 1.00 33.00 281 GLY A CA 1
ATOM 2206 C C . GLY A 1 281 ? 97.661 -13.978 -21.117 1.00 33.00 281 GLY A C 1
ATOM 2207 O O . GLY A 1 281 ? 96.638 -13.269 -21.175 1.00 33.00 281 GLY A O 1
#

InterPro domains:
  IPR056040 Domain of unknown function DUF7623 [PF24610] (2-32)
  IPR056040 Domain of unknown function DUF7623 [PF24610] (45-105)
  IPR056040 Domain of unknown function DUF7623 [PF24610] (133-176)

Radius of gyration: 32.22 Å; Cα contacts (8 Å, |Δi|>4): 168; chains: 1; bounding box: 127×53×75 Å